Protein AF-A0A969RGG9-F1 (afdb_monomer_lite)

Radius of gyration: 20.78 Å; chains: 1; bounding box: 51×52×54 Å

Secondary structure (DSSP, 8-state):
---SSS---HHHHHHHHHHHHH-SSHHHHHHHHHHHTTT-GGGHHHHHHHHHH--STTTHHHHHHHHHHHTTT-GGGHHHHHHHHHHTTTSTT--SHHHHHGGG--HHHHHHHHHHHHT-SSHHHHHHHHHHHHTTS-GGG--HHHHHHHHHHHTTS-HHHHHHHHHHTHHHHHHHHHHHHHHHHHHHHHHHHHH--

Sequence (197 aa):
MSEIAPHLPIELLQQALVDARSTKDASNRASYLAGLAPHLPEILQEALETARSIKGFRDDYERATILAKLAPHLPEILEEALDAACSILNEPYSGSPLSELAPYLPPELLQQALDAARGIKDGSDRATCFSSLLLVLNLASIKSDFWREILRNLSHHERSALLEDIPKLSDAIIALGGTEALVATVRAIQEVCRQWP

Foldseek 3Di:
DDDDPPPPPVVVLVVLLVVLVVDPDLLSSLVSLLVSCVVPVVCLVVSLVSLVVDDDPVCLVSSLQSLLSSCVSPVVCLVVSLVSLLVCLAPPVNDDNLLSNLQVDDPVVLVVQLVSLVVHPQLQSSLRSLLSNLLNDPLLPDDPVVVVVNVSSVVSHDPVVSVVSLVSCCNNQCSVPRPVSNVVVVVVNVVVVVVPD

pLDDT: mean 83.0, std 10.91, range [38.28, 95.88]

Structure (mmCIF, N/CA/C/O backbone):
data_AF-A0A969RGG9-F1
#
_entry.id   AF-A0A969RGG9-F1
#
loop_
_atom_site.group_PDB
_atom_site.id
_atom_site.type_symbol
_atom_site.label_atom_id
_atom_site.label_alt_id
_atom_site.label_comp_id
_atom_site.label_asym_id
_atom_site.label_entity_id
_atom_site.label_seq_id
_atom_site.pdbx_PDB_ins_code
_atom_site.Cartn_x
_atom_site.Cartn_y
_atom_site.Cartn_z
_atom_site.occupancy
_atom_site.B_iso_or_equiv
_atom_site.auth_seq_id
_atom_site.auth_comp_id
_atom_site.auth_asym_id
_atom_site.auth_atom_id
_atom_site.pdbx_PDB_model_num
ATOM 1 N N . MET A 1 1 ? -14.943 -39.169 16.412 1.00 38.28 1 MET A N 1
ATOM 2 C CA . MET A 1 1 ? -14.217 -38.005 16.969 1.00 38.28 1 MET A CA 1
ATOM 3 C C . MET A 1 1 ? -14.176 -36.905 15.914 1.00 38.28 1 MET A C 1
ATOM 5 O O . MET A 1 1 ? -13.116 -36.472 15.493 1.00 38.28 1 MET A O 1
ATOM 9 N N . SER A 1 2 ? -15.369 -36.552 15.441 1.00 45.44 2 SER A N 1
ATOM 10 C CA . SER A 1 2 ? -15.666 -35.436 14.541 1.00 45.44 2 SER A CA 1
ATOM 11 C C . SER A 1 2 ? -16.174 -34.292 15.430 1.00 45.44 2 SER A C 1
ATOM 13 O O . SER A 1 2 ? -16.656 -34.606 16.514 1.00 45.44 2 SER A O 1
ATOM 15 N N . GLU A 1 3 ? -16.122 -33.039 14.967 1.00 47.47 3 GLU A N 1
ATOM 16 C CA . GLU A 1 3 ? -16.818 -31.851 15.534 1.00 47.47 3 GLU A CA 1
ATOM 17 C C . GLU A 1 3 ? -16.050 -30.863 16.442 1.00 47.47 3 GLU A C 1
ATOM 19 O O . GLU A 1 3 ? -16.593 -30.412 17.442 1.00 47.47 3 GLU A O 1
ATOM 24 N N . ILE A 1 4 ? -14.844 -30.400 16.080 1.00 50.62 4 ILE A N 1
ATOM 25 C CA . ILE A 1 4 ? -14.320 -29.123 16.645 1.00 50.62 4 ILE A CA 1
ATOM 26 C C . ILE A 1 4 ? -13.665 -28.233 15.564 1.00 50.62 4 ILE A C 1
ATOM 28 O O . ILE A 1 4 ? -12.667 -27.572 15.816 1.00 50.62 4 ILE A O 1
ATOM 32 N N . ALA A 1 5 ? -14.166 -28.240 14.322 1.00 44.84 5 ALA A N 1
ATOM 33 C CA . ALA A 1 5 ? -13.452 -27.617 13.193 1.00 44.84 5 ALA A CA 1
ATOM 34 C C . ALA A 1 5 ? -14.224 -26.659 12.247 1.00 44.84 5 ALA A C 1
ATOM 36 O O . ALA A 1 5 ? -13.683 -26.380 11.181 1.00 44.84 5 ALA A O 1
ATOM 37 N N . PRO A 1 6 ? -15.399 -26.079 12.586 1.00 46.22 6 PRO A N 1
ATOM 38 C CA . PRO A 1 6 ? -15.850 -24.882 11.856 1.00 46.22 6 PRO A CA 1
ATOM 39 C C . PRO A 1 6 ? -16.110 -23.638 12.722 1.00 46.22 6 PRO A C 1
ATOM 41 O O . PRO A 1 6 ? -16.401 -22.580 12.174 1.00 46.22 6 PRO A O 1
ATOM 44 N N . HIS A 1 7 ? -15.962 -23.715 14.046 1.00 49.22 7 HIS A N 1
ATOM 45 C CA . HIS A 1 7 ? -16.088 -22.562 14.942 1.00 49.22 7 HIS A CA 1
ATOM 46 C C . HIS A 1 7 ? -14.716 -22.171 15.477 1.00 49.22 7 HIS A C 1
ATOM 48 O O . HIS A 1 7 ? -14.437 -22.385 16.654 1.00 49.22 7 HIS A O 1
ATOM 54 N N . LEU A 1 8 ? -13.847 -21.593 14.640 1.00 56.53 8 LEU A N 1
ATOM 55 C CA . LEU A 1 8 ? -12.864 -20.685 15.227 1.00 56.53 8 LEU A CA 1
ATOM 56 C C . LEU A 1 8 ? -13.720 -19.597 15.910 1.00 56.53 8 LEU A C 1
ATOM 58 O O . LEU A 1 8 ? -14.442 -18.893 15.203 1.00 56.53 8 LEU A O 1
ATOM 62 N N . PRO A 1 9 ? -13.844 -19.616 17.246 1.00 72.00 9 PRO A N 1
ATOM 63 C CA . PRO A 1 9 ? -15.109 -19.323 17.904 1.00 72.00 9 PRO A CA 1
ATOM 64 C C . PRO A 1 9 ? -15.414 -17.839 17.763 1.00 72.00 9 PRO A C 1
ATOM 66 O O . PRO A 1 9 ? -14.527 -17.010 17.970 1.00 72.00 9 PRO A O 1
ATOM 69 N N . ILE A 1 10 ? -16.657 -17.488 17.440 1.00 76.62 10 ILE A N 1
ATOM 70 C CA . ILE A 1 10 ? -17.121 -16.094 17.480 1.00 76.62 10 ILE A CA 1
ATOM 71 C C . ILE A 1 10 ? -16.769 -15.457 18.836 1.00 76.62 10 ILE A C 1
ATOM 73 O O . ILE A 1 10 ? -16.435 -14.282 18.916 1.00 76.62 10 ILE A O 1
ATOM 77 N N . GLU A 1 11 ? -16.717 -16.271 19.887 1.00 81.94 11 GLU A N 1
ATOM 78 C CA . GLU A 1 11 ? -16.262 -15.932 21.226 1.00 81.94 11 GLU A CA 1
ATOM 79 C C . GLU A 1 11 ? -14.800 -15.451 21.265 1.00 81.94 11 GLU A C 1
ATOM 81 O O . GLU A 1 11 ? -14.506 -14.494 21.976 1.00 81.94 11 GLU A O 1
ATOM 86 N N . LEU A 1 12 ? -13.885 -16.046 20.486 1.00 86.81 12 LEU A N 1
ATOM 87 C CA . LEU A 1 12 ? -12.498 -15.568 20.385 1.00 86.81 12 LEU A CA 1
ATOM 88 C C . LEU A 1 12 ? -12.400 -14.252 19.608 1.00 86.81 12 LEU A C 1
ATOM 90 O O . LEU A 1 12 ? -11.597 -13.405 19.986 1.00 86.81 12 LEU A O 1
ATOM 94 N N . LEU A 1 13 ? -13.212 -14.049 18.564 1.00 87.06 13 LEU A N 1
ATOM 95 C CA . LEU A 1 13 ? -13.263 -12.768 17.844 1.00 87.06 13 LEU A CA 1
ATOM 96 C C . LEU A 1 13 ? -13.820 -11.650 18.732 1.00 87.06 13 LEU A C 1
ATOM 98 O O . LEU A 1 13 ? -13.270 -10.552 18.764 1.00 87.06 13 LEU A O 1
ATOM 102 N N . GLN A 1 14 ? -14.868 -11.944 19.503 1.00 88.25 14 GLN A N 1
ATOM 103 C CA . GLN A 1 14 ? -15.424 -11.012 20.483 1.00 88.25 14 GLN A CA 1
ATOM 104 C C . GLN A 1 14 ? -14.418 -10.710 21.601 1.00 88.25 14 GLN A C 1
ATOM 106 O O . GLN A 1 14 ? -14.266 -9.551 21.983 1.00 88.25 14 GLN A O 1
ATOM 111 N N . GLN A 1 15 ? -13.674 -11.711 22.085 1.00 90.56 15 GLN A N 1
ATOM 112 C CA . GLN A 1 15 ? -12.612 -11.485 23.066 1.00 90.56 15 GLN A CA 1
ATOM 113 C C . GLN A 1 15 ? -11.478 -10.629 22.486 1.00 90.56 15 GLN A C 1
ATOM 115 O O . GLN A 1 15 ? -11.072 -9.654 23.113 1.00 90.56 15 GLN A O 1
ATOM 120 N N . ALA A 1 16 ? -11.019 -10.929 21.268 1.00 92.31 16 ALA A N 1
ATOM 121 C CA . ALA A 1 16 ? -9.998 -10.138 20.588 1.00 92.31 16 ALA A CA 1
ATOM 122 C C . ALA A 1 16 ? -10.451 -8.685 20.372 1.00 92.31 16 ALA A C 1
ATOM 124 O O . ALA A 1 16 ? -9.652 -7.766 20.534 1.00 92.31 16 ALA A O 1
ATOM 125 N N . LEU A 1 17 ? -11.735 -8.457 20.075 1.00 93.75 17 LEU A N 1
ATOM 126 C CA . LEU A 1 17 ? -12.315 -7.117 19.985 1.00 93.75 17 LEU A CA 1
ATOM 127 C C . LEU A 1 17 ? -12.294 -6.387 21.337 1.00 93.75 17 LEU A C 1
ATOM 1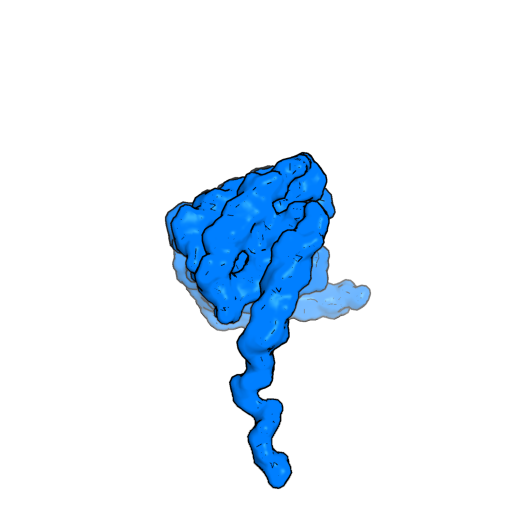29 O O . LEU A 1 17 ? -11.949 -5.206 21.396 1.00 93.75 17 LEU A O 1
ATOM 133 N N . VAL A 1 18 ? -12.642 -7.068 22.432 1.00 95.06 18 VAL A N 1
ATOM 134 C CA . VAL A 1 18 ? -12.563 -6.496 23.788 1.00 95.06 18 VAL A CA 1
ATOM 135 C C . VAL A 1 18 ? -11.121 -6.124 24.144 1.00 95.06 18 VAL A C 1
ATOM 137 O O . VAL A 1 18 ? -10.878 -5.029 24.663 1.00 95.06 18 VAL A O 1
ATOM 140 N N . ASP A 1 19 ? -10.163 -6.991 23.826 1.00 94.19 19 ASP A N 1
ATOM 141 C CA . ASP A 1 19 ? -8.739 -6.765 24.088 1.00 94.19 19 ASP A CA 1
ATOM 142 C C . ASP A 1 19 ? -8.192 -5.610 23.232 1.00 94.19 19 ASP A C 1
ATOM 144 O O . ASP A 1 19 ? -7.502 -4.718 23.741 1.00 94.19 19 ASP A O 1
ATOM 148 N N . ALA A 1 20 ? -8.578 -5.555 21.952 1.00 94.44 20 ALA A N 1
ATOM 149 C CA . ALA A 1 20 ? -8.260 -4.451 21.052 1.00 94.44 20 ALA A CA 1
ATOM 150 C C . ALA A 1 20 ? -8.775 -3.123 21.625 1.00 94.44 20 ALA A C 1
ATOM 152 O O . ALA A 1 20 ? -7.990 -2.199 21.832 1.00 94.44 20 ALA A O 1
ATOM 153 N N . ARG A 1 21 ? -10.061 -3.043 21.996 1.00 94.50 21 ARG A N 1
ATOM 154 C CA . ARG A 1 21 ? -10.672 -1.845 22.607 1.00 94.50 21 ARG A CA 1
ATOM 155 C C . ARG A 1 21 ? -10.004 -1.426 23.917 1.00 94.50 21 ARG A C 1
ATOM 157 O O . ARG A 1 21 ? -9.899 -0.233 24.198 1.00 94.50 21 ARG A O 1
ATOM 164 N N . SER A 1 22 ? -9.519 -2.391 24.695 1.00 95.19 22 SER A N 1
ATOM 165 C CA . SER A 1 22 ? -8.827 -2.154 25.970 1.00 95.19 22 SER A CA 1
ATOM 166 C C . SER A 1 22 ? -7.370 -1.702 25.800 1.00 95.19 22 SER A C 1
ATOM 168 O O . SER A 1 22 ? -6.722 -1.310 26.777 1.00 95.19 22 SER A O 1
ATOM 170 N N . THR A 1 23 ? -6.838 -1.727 24.575 1.00 94.94 23 THR A N 1
ATOM 171 C CA . THR A 1 23 ? -5.479 -1.272 24.278 1.00 94.94 23 THR A CA 1
ATOM 172 C C . THR A 1 23 ? -5.366 0.239 24.495 1.00 94.94 23 THR A C 1
ATOM 174 O O . THR A 1 23 ? -6.113 1.038 23.923 1.00 94.94 23 THR A O 1
ATOM 177 N N . LYS A 1 24 ? -4.424 0.641 25.361 1.00 91.31 24 LYS A N 1
ATOM 178 C CA . LYS A 1 24 ? -4.223 2.049 25.752 1.00 91.31 24 LYS A CA 1
ATOM 179 C C . LYS A 1 24 ? -3.623 2.887 24.632 1.00 91.31 24 LYS A C 1
ATOM 181 O O . LYS A 1 24 ? -4.018 4.035 24.453 1.00 91.31 24 LYS A O 1
ATOM 186 N N . ASP A 1 25 ? -2.662 2.310 23.925 1.00 90.50 25 ASP A N 1
ATOM 187 C CA . ASP A 1 25 ? -1.983 2.961 22.818 1.00 90.50 25 ASP A CA 1
ATOM 188 C C . ASP A 1 25 ? -2.904 3.026 21.592 1.00 90.50 25 ASP A C 1
ATOM 190 O O . ASP A 1 25 ? -3.463 2.011 21.172 1.00 90.50 25 ASP A O 1
ATOM 194 N N . ALA A 1 26 ? -3.102 4.229 21.051 1.00 87.75 26 ALA A N 1
ATOM 195 C CA . ALA A 1 26 ? -4.075 4.460 19.986 1.00 87.75 26 ALA A CA 1
ATOM 196 C C . ALA A 1 26 ? -3.666 3.778 18.673 1.00 87.75 26 ALA A C 1
ATOM 198 O O . ALA A 1 26 ? -4.526 3.207 18.003 1.00 87.75 26 ALA A O 1
ATOM 199 N N . SER A 1 27 ? -2.369 3.780 18.350 1.00 89.44 27 SER A N 1
ATOM 200 C CA . SER A 1 27 ? -1.824 3.151 17.145 1.00 89.44 27 SER A CA 1
ATOM 201 C C . SER A 1 27 ? -1.996 1.633 17.188 1.00 89.44 27 SER A C 1
ATOM 203 O O . SER A 1 27 ? -2.539 1.040 16.256 1.00 89.44 27 SER A O 1
ATOM 205 N N . ASN A 1 28 ? -1.645 1.000 18.310 1.00 91.69 28 ASN A N 1
ATOM 206 C CA . ASN A 1 28 ? -1.862 -0.433 18.510 1.00 91.69 28 ASN A CA 1
ATOM 207 C C . ASN A 1 28 ? -3.351 -0.795 18.511 1.00 91.69 28 ASN A C 1
ATOM 209 O O . ASN A 1 28 ? -3.740 -1.768 17.868 1.00 91.69 28 ASN A O 1
ATOM 213 N N . ARG A 1 29 ? -4.200 -0.003 19.181 1.00 93.88 29 ARG A N 1
ATOM 214 C CA . ARG A 1 29 ? -5.654 -0.224 19.178 1.00 93.88 29 ARG A CA 1
ATOM 215 C C . ARG A 1 29 ? -6.217 -0.190 17.759 1.00 93.88 29 ARG A C 1
ATOM 217 O O . ARG A 1 29 ? -6.918 -1.116 17.367 1.00 93.88 29 ARG A O 1
ATOM 224 N N . ALA A 1 30 ? -5.893 0.846 16.989 1.00 92.69 30 ALA A N 1
ATOM 225 C CA . ALA A 1 30 ? -6.344 0.985 15.609 1.00 92.69 30 ALA A CA 1
ATOM 226 C C . ALA A 1 30 ? -5.819 -0.149 14.713 1.00 92.69 30 ALA A C 1
ATOM 228 O O . ALA A 1 30 ? -6.576 -0.683 13.908 1.00 92.69 30 ALA A O 1
ATOM 229 N N . SER A 1 31 ? -4.564 -0.571 14.898 1.00 91.62 31 SER A N 1
ATOM 230 C CA . SER A 1 31 ? -3.974 -1.704 14.176 1.00 91.62 31 SER A CA 1
ATOM 231 C C . SER A 1 31 ? -4.714 -3.019 14.450 1.00 91.62 31 SER A C 1
ATOM 233 O O . SER A 1 31 ? -5.075 -3.731 13.512 1.00 91.62 31 SER A O 1
ATOM 235 N N . TYR A 1 32 ? -5.024 -3.322 15.717 1.00 93.81 32 TYR A N 1
ATOM 236 C CA . TYR A 1 32 ? -5.803 -4.513 16.066 1.00 93.81 32 TYR A CA 1
ATOM 237 C C . TYR A 1 32 ? -7.228 -4.460 15.512 1.00 93.81 32 TYR A C 1
ATOM 239 O O . TYR A 1 32 ? -7.696 -5.449 14.951 1.00 93.81 32 TYR A O 1
ATOM 247 N N . LEU A 1 33 ? -7.904 -3.311 15.616 1.00 94.88 33 LEU A N 1
ATOM 248 C CA . LEU A 1 33 ? -9.245 -3.135 15.054 1.00 94.88 33 LEU A CA 1
ATOM 249 C C . LEU A 1 33 ? -9.244 -3.313 13.528 1.00 94.88 33 LEU A C 1
ATOM 251 O O . LEU A 1 33 ? -10.092 -4.025 12.999 1.00 94.88 33 LEU A O 1
ATOM 255 N N . ALA A 1 34 ? -8.260 -2.747 12.825 1.00 92.50 34 ALA A N 1
ATOM 256 C CA . ALA A 1 34 ? -8.121 -2.922 11.381 1.00 92.50 34 ALA A CA 1
ATOM 257 C C . ALA A 1 34 ? -7.842 -4.381 10.988 1.00 92.50 34 ALA A C 1
ATOM 259 O O . ALA A 1 34 ? -8.390 -4.859 10.000 1.00 92.50 34 ALA A O 1
ATOM 260 N N . GLY A 1 35 ? -7.051 -5.115 11.778 1.00 91.25 35 GLY A N 1
ATOM 261 C CA . GLY A 1 35 ? -6.809 -6.545 11.557 1.00 91.25 35 GLY A CA 1
ATOM 262 C C . GLY A 1 35 ? -8.036 -7.433 11.799 1.00 91.25 35 GLY A C 1
ATOM 263 O O . GLY A 1 35 ? -8.161 -8.486 11.178 1.00 91.25 35 GLY A O 1
ATOM 264 N N . LEU A 1 36 ? -8.954 -7.015 12.675 1.00 92.81 36 LEU A N 1
ATOM 265 C CA . LEU A 1 36 ? -10.207 -7.727 12.950 1.00 92.81 36 LEU A CA 1
ATOM 266 C C . LEU A 1 36 ? -11.321 -7.395 11.946 1.00 92.81 36 LEU A C 1
ATOM 268 O O . LEU A 1 36 ? -12.227 -8.205 11.753 1.00 92.81 36 LEU A O 1
ATOM 272 N N . ALA A 1 37 ? -11.252 -6.237 11.290 1.00 90.38 37 ALA A N 1
ATOM 273 C CA . ALA A 1 37 ? -12.300 -5.735 10.408 1.00 90.38 37 ALA A CA 1
ATOM 274 C C . ALA A 1 37 ? -12.715 -6.681 9.256 1.00 90.38 37 ALA A C 1
ATOM 276 O O . ALA A 1 37 ? -13.916 -6.772 8.993 1.00 90.38 37 ALA A O 1
ATOM 277 N N . PRO A 1 38 ? -11.814 -7.460 8.614 1.00 88.62 38 PRO A N 1
ATOM 278 C CA . PRO A 1 38 ? -12.214 -8.448 7.605 1.00 88.62 38 PRO A CA 1
ATOM 279 C C . PRO A 1 38 ? -13.134 -9.557 8.141 1.00 88.62 38 PRO A C 1
ATOM 281 O O . PRO A 1 38 ? -13.844 -10.200 7.370 1.00 88.62 38 PRO A O 1
ATOM 284 N N . HIS A 1 39 ? -13.116 -9.798 9.455 1.00 89.69 39 HIS A N 1
ATOM 285 C CA . HIS A 1 39 ? -13.934 -10.807 10.133 1.00 89.69 39 HIS A CA 1
ATOM 286 C C . HIS A 1 39 ? -15.127 -10.207 10.888 1.00 89.69 39 HIS A C 1
ATOM 288 O O . HIS A 1 39 ? -16.061 -10.938 11.209 1.00 89.69 39 HIS A O 1
ATOM 294 N N . LEU A 1 40 ? -15.093 -8.899 11.157 1.00 90.12 40 LEU A N 1
ATOM 295 C CA . LEU A 1 40 ? -16.117 -8.138 11.873 1.00 90.12 40 LEU A CA 1
ATOM 296 C C . LEU A 1 40 ? -16.376 -6.807 11.135 1.00 90.12 40 LEU A C 1
ATOM 298 O O . LEU A 1 40 ? -15.913 -5.752 11.571 1.00 90.12 40 LEU A O 1
ATOM 302 N N . PRO A 1 41 ? -17.080 -6.808 9.990 1.00 90.06 41 PRO A N 1
ATOM 303 C CA . PRO A 1 41 ? -17.290 -5.593 9.198 1.00 90.06 41 PRO A CA 1
ATOM 304 C C . PRO A 1 41 ? -17.967 -4.453 9.977 1.00 90.06 41 PRO A C 1
ATOM 306 O O . PRO A 1 41 ? -17.779 -3.280 9.662 1.00 90.06 41 PRO A O 1
ATOM 309 N N . GLU A 1 42 ? -18.725 -4.773 11.026 1.00 92.75 42 GLU A N 1
ATOM 310 C CA . GLU A 1 42 ? -19.389 -3.808 11.901 1.00 92.75 42 GLU A CA 1
ATOM 311 C C . GLU A 1 42 ? -18.426 -2.879 12.662 1.00 92.75 42 GLU A C 1
ATOM 313 O O . GLU A 1 42 ? -18.854 -1.811 13.101 1.00 92.75 42 GLU A O 1
ATOM 318 N N . ILE A 1 43 ? -17.140 -3.237 12.798 1.00 94.81 43 ILE A N 1
ATOM 319 C CA . ILE A 1 43 ? -16.132 -2.406 13.482 1.00 94.81 43 ILE A CA 1
ATOM 320 C C . ILE A 1 43 ? -15.302 -1.535 12.526 1.00 94.81 43 ILE A C 1
ATOM 322 O O . ILE A 1 43 ? -14.423 -0.810 12.986 1.00 94.81 43 ILE A O 1
ATOM 326 N N . LEU A 1 44 ? -15.559 -1.568 11.211 1.00 94.12 44 LEU A N 1
ATOM 327 C CA . LEU A 1 44 ? -14.791 -0.797 10.218 1.00 94.12 44 LEU A CA 1
ATOM 328 C C . LEU A 1 44 ? -14.774 0.708 10.521 1.00 94.12 44 LEU A C 1
ATOM 330 O O . LEU A 1 44 ? -13.719 1.338 10.474 1.00 94.12 44 LEU A O 1
ATOM 334 N N . GLN A 1 45 ? -15.929 1.275 10.881 1.00 94.75 45 GLN A N 1
ATOM 335 C CA . GLN A 1 45 ? -16.026 2.696 11.226 1.00 94.75 45 GLN A CA 1
ATOM 336 C C . GLN A 1 45 ? -15.300 3.019 12.539 1.00 94.75 45 GLN A C 1
ATOM 338 O O . GLN A 1 45 ? -14.618 4.033 12.628 1.00 94.75 45 GLN A O 1
ATOM 343 N N . GLU A 1 46 ? -15.355 2.126 13.532 1.00 95.06 46 GLU A N 1
ATOM 344 C CA . GLU A 1 46 ? -14.604 2.282 14.785 1.00 95.06 46 GLU A CA 1
ATOM 345 C C . GLU A 1 46 ? -13.086 2.235 14.541 1.00 95.06 46 GLU A C 1
ATOM 347 O O . GLU A 1 46 ? -12.331 3.045 15.089 1.00 95.06 46 GLU A O 1
ATOM 352 N N . ALA A 1 47 ? -12.627 1.312 13.689 1.00 94.94 47 ALA A N 1
ATOM 353 C CA . ALA A 1 47 ? -11.230 1.212 13.282 1.00 94.94 47 ALA A CA 1
ATOM 354 C C . ALA A 1 47 ? -10.772 2.494 12.568 1.00 94.94 47 ALA A C 1
ATOM 356 O O . ALA A 1 47 ? -9.713 3.032 12.899 1.00 94.94 47 ALA A O 1
ATOM 357 N N . LEU A 1 48 ? -11.594 3.019 11.654 1.00 95.88 48 LEU A N 1
ATOM 358 C CA . LEU A 1 48 ? -11.334 4.264 10.931 1.00 95.88 48 LEU A CA 1
ATOM 359 C C . LEU A 1 48 ? -11.265 5.475 11.867 1.00 95.88 48 LEU A C 1
ATOM 361 O O . LEU A 1 48 ? -10.316 6.255 11.799 1.00 95.88 48 LEU A O 1
ATOM 365 N N . GLU A 1 49 ? -12.240 5.644 12.758 1.00 95.56 49 GLU A N 1
ATOM 366 C CA . GLU A 1 49 ? -12.244 6.737 13.734 1.00 95.56 49 GLU A CA 1
ATOM 367 C C . GLU A 1 49 ? -11.027 6.663 14.660 1.00 95.56 49 GLU A C 1
ATOM 369 O O . GLU A 1 49 ? -10.384 7.682 14.934 1.00 95.56 49 GLU A O 1
ATOM 374 N N . THR A 1 50 ? -10.652 5.453 15.088 1.00 93.94 50 THR A N 1
ATOM 375 C CA . THR A 1 50 ? -9.452 5.250 15.903 1.00 93.94 50 THR A CA 1
ATOM 376 C C . THR A 1 50 ? -8.196 5.610 15.112 1.00 93.94 50 THR A C 1
ATOM 378 O O . THR A 1 50 ? -7.357 6.339 15.639 1.00 93.94 50 THR A O 1
ATOM 381 N N . ALA A 1 51 ? -8.086 5.195 13.847 1.00 94.50 51 ALA A N 1
ATOM 382 C CA . ALA A 1 51 ? -6.972 5.559 12.973 1.00 94.50 51 ALA A CA 1
ATOM 383 C C . ALA A 1 51 ? -6.870 7.082 12.782 1.00 94.50 51 ALA A C 1
ATOM 385 O O . ALA A 1 51 ? -5.806 7.661 12.977 1.00 94.50 51 ALA A O 1
ATOM 386 N N . ARG A 1 52 ? -7.987 7.767 12.507 1.00 94.00 52 ARG A N 1
ATOM 387 C CA . ARG A 1 52 ? -8.047 9.237 12.386 1.00 94.00 52 ARG A CA 1
ATOM 388 C C . ARG A 1 52 ? -7.712 9.970 13.687 1.00 94.00 52 ARG A C 1
ATOM 390 O O . ARG A 1 52 ? -7.298 11.129 13.658 1.00 94.00 52 ARG A O 1
ATOM 397 N N . SER A 1 53 ? -7.899 9.319 14.835 1.00 91.75 53 SER A N 1
ATOM 398 C CA . SER A 1 53 ? -7.534 9.875 16.140 1.00 91.75 53 SER A CA 1
ATOM 399 C C . SER A 1 53 ? -6.031 9.816 16.433 1.00 91.75 53 SER A C 1
ATOM 401 O O . SER A 1 53 ? -5.577 10.535 17.327 1.00 91.75 53 SER A O 1
ATOM 403 N N . ILE A 1 54 ? -5.267 9.005 15.686 1.00 90.06 54 ILE A N 1
ATOM 404 C CA . ILE A 1 54 ? -3.806 8.939 15.785 1.00 90.06 54 ILE A CA 1
ATOM 405 C C . ILE A 1 54 ? -3.239 10.296 15.370 1.00 90.06 54 ILE A C 1
ATOM 407 O O . ILE A 1 54 ? -3.471 10.782 14.261 1.00 90.06 54 ILE A O 1
ATOM 411 N N . LYS A 1 55 ? -2.517 10.928 16.294 1.00 80.19 55 LYS A N 1
ATOM 412 C CA . LYS A 1 55 ? -1.937 12.257 16.117 1.00 80.19 55 LYS A CA 1
ATOM 413 C C . LYS A 1 55 ? -0.528 12.269 16.670 1.00 80.19 55 LYS A C 1
ATOM 415 O O . LYS A 1 55 ? -0.328 11.983 17.844 1.00 80.19 55 LYS A O 1
ATOM 420 N N . GLY A 1 56 ? 0.403 12.732 15.853 1.00 76.12 56 GLY A N 1
ATOM 421 C CA . GLY A 1 56 ? 1.798 12.884 16.226 1.00 76.12 56 GLY A CA 1
ATOM 422 C C . GLY A 1 56 ? 2.665 12.659 15.003 1.00 76.12 56 GLY A C 1
ATOM 423 O O . GLY A 1 56 ? 2.430 11.724 14.253 1.00 76.12 56 GLY A O 1
ATOM 424 N N . PHE A 1 57 ? 3.692 13.490 14.824 1.00 64.69 57 PHE A N 1
ATOM 425 C CA . PHE A 1 57 ? 4.614 13.372 13.687 1.00 64.69 57 PHE A CA 1
ATOM 426 C C . PHE A 1 57 ? 5.271 11.982 13.597 1.00 64.69 57 PHE A C 1
ATOM 428 O O . PHE A 1 57 ? 5.594 11.508 12.517 1.00 64.69 57 PHE A O 1
ATOM 435 N N . ARG A 1 58 ? 5.463 11.312 14.742 1.00 69.25 58 ARG A N 1
ATOM 436 C CA . ARG A 1 58 ? 6.022 9.954 14.792 1.00 69.25 58 ARG A CA 1
ATOM 437 C C . ARG A 1 58 ? 5.017 8.859 14.434 1.00 69.25 58 ARG A C 1
ATOM 439 O O . ARG A 1 58 ? 5.470 7.793 14.056 1.00 69.25 58 ARG A O 1
ATOM 446 N N . ASP A 1 59 ? 3.718 9.137 14.527 1.00 79.81 59 ASP A N 1
ATOM 447 C CA . ASP A 1 59 ? 2.643 8.148 14.367 1.00 79.81 59 ASP A CA 1
ATOM 448 C C . ASP A 1 59 ? 1.916 8.283 13.012 1.00 79.81 59 ASP A C 1
ATOM 450 O O . ASP A 1 59 ? 0.936 7.588 12.730 1.00 79.81 59 ASP A O 1
ATOM 454 N N . ASP A 1 60 ? 2.373 9.207 12.156 1.00 84.88 60 ASP A N 1
ATOM 455 C CA . ASP A 1 60 ? 1.828 9.419 10.811 1.00 84.88 60 ASP A CA 1
ATOM 456 C C . ASP A 1 60 ? 2.043 8.186 9.914 1.00 84.88 60 ASP A C 1
ATOM 458 O O . ASP A 1 60 ? 1.207 7.897 9.053 1.00 84.88 60 ASP A O 1
ATOM 462 N N . TYR A 1 61 ? 3.113 7.420 10.156 1.00 86.38 61 TYR A N 1
ATOM 463 C CA . TYR A 1 61 ? 3.387 6.160 9.464 1.00 86.38 61 TYR A CA 1
ATOM 464 C C . TYR A 1 61 ? 2.346 5.085 9.806 1.00 86.38 61 TYR A C 1
ATOM 466 O O . TYR A 1 61 ? 1.757 4.464 8.914 1.00 86.38 61 TYR A O 1
ATOM 474 N N . GLU A 1 62 ? 2.072 4.883 11.094 1.00 87.62 62 GLU A N 1
ATOM 475 C CA . GLU A 1 62 ? 1.063 3.948 11.585 1.00 87.62 62 GLU A CA 1
ATOM 476 C C . GLU A 1 62 ? -0.315 4.345 11.070 1.00 87.62 62 GLU A C 1
ATOM 478 O O . GLU A 1 62 ? -1.044 3.493 10.559 1.00 87.62 62 GLU A O 1
ATOM 483 N N . ARG A 1 63 ? -0.650 5.642 11.121 1.00 91.50 63 ARG A N 1
ATOM 484 C CA . ARG A 1 63 ? -1.913 6.144 10.574 1.00 91.50 63 ARG A CA 1
ATOM 485 C C . ARG A 1 63 ? -2.053 5.800 9.093 1.00 91.50 63 ARG A C 1
ATOM 487 O O . ARG A 1 63 ? -3.070 5.227 8.709 1.00 91.50 63 ARG A O 1
ATOM 494 N N . ALA A 1 64 ? -1.049 6.110 8.272 1.00 91.19 64 ALA A N 1
ATOM 495 C CA . ALA A 1 64 ? -1.077 5.817 6.840 1.00 91.19 64 ALA A CA 1
ATOM 496 C C . ALA A 1 64 ? -1.210 4.312 6.561 1.00 91.19 64 ALA A C 1
ATOM 498 O O . ALA A 1 64 ? -2.007 3.913 5.716 1.00 91.19 64 ALA A O 1
ATOM 499 N N . THR A 1 65 ? -0.488 3.473 7.309 1.00 90.00 65 THR A N 1
ATOM 500 C CA . THR A 1 65 ? -0.556 2.007 7.186 1.00 90.00 65 THR A CA 1
ATOM 501 C C . THR A 1 65 ? -1.947 1.473 7.526 1.00 90.00 65 THR A C 1
ATOM 503 O O . THR A 1 65 ? -2.481 0.602 6.846 1.00 90.00 65 THR A O 1
ATOM 506 N N . ILE A 1 66 ? -2.565 1.987 8.588 1.00 92.75 66 ILE A N 1
ATOM 507 C CA . ILE A 1 66 ? -3.889 1.530 9.018 1.00 92.75 66 ILE A CA 1
ATOM 508 C C . ILE A 1 66 ? -4.963 1.989 8.027 1.00 92.75 66 ILE A C 1
ATOM 510 O O . ILE A 1 66 ? -5.831 1.199 7.664 1.00 92.75 66 ILE A O 1
ATOM 514 N N . LEU A 1 67 ? -4.883 3.228 7.533 1.00 94.81 67 LEU A N 1
ATOM 515 C CA . LEU A 1 67 ? -5.782 3.715 6.483 1.00 94.81 67 LEU A CA 1
ATOM 516 C C . LEU A 1 67 ? -5.633 2.894 5.193 1.00 94.81 67 LEU A C 1
ATOM 518 O O . LEU A 1 67 ? -6.642 2.522 4.598 1.00 94.81 67 LEU A O 1
ATOM 522 N N . ALA A 1 68 ? -4.401 2.534 4.814 1.00 91.88 68 ALA A N 1
ATOM 523 C CA . ALA A 1 68 ? -4.124 1.652 3.681 1.00 91.88 68 ALA A CA 1
ATOM 524 C C . ALA A 1 68 ? -4.805 0.281 3.815 1.00 91.88 68 ALA A C 1
ATOM 526 O O . ALA A 1 68 ? -5.427 -0.191 2.868 1.00 91.88 68 ALA A O 1
ATOM 527 N N . LYS A 1 69 ? -4.760 -0.319 5.011 1.00 91.88 69 LYS A N 1
ATOM 528 C CA . LYS A 1 69 ? -5.425 -1.596 5.329 1.00 91.88 69 LYS A CA 1
ATOM 529 C C . LYS A 1 69 ? -6.943 -1.533 5.299 1.00 91.88 69 LYS A C 1
ATOM 531 O O . LYS A 1 69 ? -7.594 -2.521 4.974 1.00 91.88 69 LYS A O 1
ATOM 536 N N . LEU A 1 70 ? -7.511 -0.397 5.691 1.00 93.88 70 LEU A N 1
ATOM 537 C CA . LEU A 1 70 ? -8.958 -0.211 5.760 1.00 93.88 70 LEU A CA 1
ATOM 538 C C . LEU A 1 70 ? -9.569 0.128 4.395 1.00 93.88 70 LEU A C 1
ATOM 540 O O . LEU A 1 70 ? -10.715 -0.236 4.141 1.00 93.88 70 LEU A O 1
ATOM 544 N N . ALA A 1 71 ? -8.816 0.777 3.505 1.00 93.31 71 ALA A N 1
ATOM 545 C CA . ALA A 1 71 ? -9.313 1.262 2.219 1.00 93.31 71 ALA A CA 1
ATOM 546 C C . ALA A 1 71 ? -9.966 0.194 1.307 1.00 93.31 71 ALA A C 1
ATOM 548 O O . ALA A 1 71 ? -10.997 0.500 0.708 1.00 93.31 71 ALA A O 1
ATOM 549 N N . PRO A 1 72 ? -9.488 -1.067 1.233 1.00 90.44 72 PRO A N 1
ATOM 550 C CA . PRO A 1 72 ? -10.162 -2.126 0.470 1.00 90.44 72 PRO A CA 1
ATOM 551 C C . PRO A 1 72 ? -11.581 -2.438 0.962 1.00 90.44 72 PRO A C 1
ATOM 553 O O . PRO A 1 72 ? -12.400 -2.966 0.211 1.00 90.44 72 PRO A O 1
ATOM 556 N N . HIS A 1 73 ? -11.868 -2.131 2.229 1.00 92.00 73 HIS A N 1
ATOM 557 C CA . HIS A 1 73 ? -13.159 -2.355 2.876 1.00 92.00 73 HIS A CA 1
ATOM 558 C C . HIS A 1 73 ? -13.995 -1.073 3.005 1.00 92.00 73 HIS A C 1
ATOM 560 O O . HIS A 1 73 ? -15.187 -1.157 3.298 1.00 92.00 73 HIS A O 1
ATOM 566 N N . LEU A 1 74 ? -13.380 0.089 2.773 1.00 92.56 74 LEU A N 1
ATOM 567 C CA . LEU A 1 74 ? -13.981 1.421 2.830 1.00 92.56 74 LEU A CA 1
ATOM 568 C C . LEU A 1 74 ? -13.498 2.245 1.622 1.00 92.56 74 LEU A C 1
ATOM 570 O O . LEU A 1 74 ? -12.634 3.111 1.766 1.00 92.56 74 LEU A O 1
ATOM 574 N N . PRO A 1 75 ? -13.999 1.984 0.403 1.00 89.62 75 PRO A N 1
ATOM 575 C CA . PRO A 1 75 ? -13.523 2.670 -0.798 1.00 89.62 75 PRO A CA 1
ATOM 576 C C . PRO A 1 75 ? -13.610 4.203 -0.714 1.00 89.62 75 PRO A C 1
ATOM 578 O O . PRO A 1 75 ? -12.836 4.905 -1.359 1.00 89.62 75 PRO A O 1
ATOM 581 N N . GLU A 1 76 ? -14.514 4.737 0.109 1.00 93.06 76 GLU A N 1
ATOM 582 C CA . GLU A 1 76 ? -14.672 6.168 0.357 1.00 93.06 76 GLU A CA 1
ATOM 583 C C . GLU A 1 76 ? -13.462 6.838 1.033 1.00 93.06 76 GLU A C 1
ATOM 585 O O . GLU A 1 76 ? -13.367 8.063 0.994 1.00 93.06 76 GLU A O 1
ATOM 590 N N . ILE A 1 77 ? -12.540 6.073 1.637 1.00 94.69 77 ILE A N 1
ATOM 591 C CA . ILE A 1 77 ? -11.320 6.615 2.263 1.00 94.69 77 ILE A CA 1
ATOM 592 C C . ILE A 1 77 ? -10.071 6.482 1.385 1.00 94.69 77 ILE A C 1
ATOM 594 O O . ILE A 1 77 ? -8.985 6.822 1.847 1.00 94.69 77 ILE A O 1
ATOM 598 N N . LEU A 1 78 ? -10.180 5.986 0.145 1.00 92.12 78 LEU A N 1
ATOM 599 C CA . LEU A 1 78 ? -9.015 5.753 -0.724 1.00 92.12 78 LEU A CA 1
ATOM 600 C C . LEU A 1 78 ? -8.173 7.017 -0.941 1.00 92.12 78 LEU A C 1
ATOM 602 O O . LEU A 1 78 ? -6.949 6.944 -0.876 1.00 92.12 78 LEU A O 1
ATOM 606 N N . GLU A 1 79 ? -8.813 8.170 -1.148 1.00 90.75 79 GLU A N 1
ATOM 607 C CA . GLU A 1 79 ? -8.119 9.460 -1.279 1.00 90.75 79 GLU A CA 1
ATOM 608 C C . GLU A 1 79 ? -7.392 9.847 0.014 1.00 90.75 79 GLU A C 1
ATOM 610 O O . GLU A 1 79 ? -6.217 10.195 -0.017 1.00 90.75 79 GLU A O 1
ATOM 615 N N . GLU A 1 80 ? -8.048 9.708 1.169 1.00 93.50 80 GLU A N 1
ATOM 616 C CA . GLU A 1 80 ? -7.443 10.007 2.474 1.00 93.50 80 GLU A CA 1
ATOM 617 C C . GLU A 1 80 ? -6.253 9.086 2.774 1.00 93.50 80 GLU A C 1
ATOM 619 O O . GLU A 1 80 ? -5.213 9.534 3.262 1.00 93.50 80 GLU A O 1
ATOM 624 N N . ALA A 1 81 ? -6.397 7.794 2.479 1.00 93.12 81 ALA A N 1
ATOM 625 C CA . ALA A 1 81 ? -5.345 6.808 2.659 1.00 93.12 81 ALA A CA 1
ATOM 626 C C . ALA A 1 81 ? -4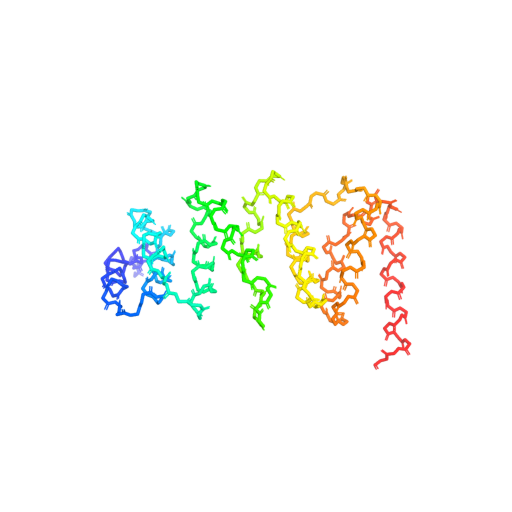.160 7.097 1.728 1.00 93.12 81 ALA A C 1
ATOM 628 O O . ALA A 1 81 ? -3.009 7.029 2.166 1.00 93.12 81 ALA A O 1
ATOM 629 N N . LEU A 1 82 ? -4.432 7.478 0.475 1.00 90.50 82 LEU A N 1
ATOM 630 C CA . LEU A 1 82 ? -3.412 7.896 -0.479 1.00 90.50 82 LEU A CA 1
ATOM 631 C C . LEU A 1 82 ? -2.693 9.163 -0.010 1.00 90.50 82 LEU A C 1
ATOM 633 O O . LEU A 1 82 ? -1.467 9.185 -0.015 1.00 90.50 82 LEU A O 1
ATOM 637 N N . ASP A 1 83 ? -3.412 10.189 0.439 1.00 89.19 83 ASP A N 1
ATOM 638 C CA . ASP A 1 83 ? -2.819 11.435 0.934 1.00 89.19 83 ASP A CA 1
ATOM 639 C C . ASP A 1 83 ? -1.943 11.196 2.170 1.00 89.19 83 ASP A C 1
ATOM 641 O O . ASP A 1 83 ? -0.832 11.732 2.274 1.00 89.19 83 ASP A O 1
ATOM 645 N N . ALA A 1 84 ? -2.403 10.348 3.096 1.00 89.81 84 ALA A N 1
ATOM 646 C CA . ALA A 1 84 ? -1.629 9.946 4.264 1.00 89.81 84 ALA A CA 1
ATOM 647 C C . ALA A 1 84 ? -0.358 9.186 3.857 1.00 89.81 84 ALA A C 1
ATOM 649 O O . ALA A 1 84 ? 0.728 9.521 4.331 1.00 89.81 84 ALA A O 1
ATOM 650 N N . ALA A 1 85 ? -0.474 8.219 2.941 1.00 88.62 85 ALA A N 1
ATOM 651 C CA . ALA A 1 85 ? 0.663 7.476 2.408 1.00 88.62 85 ALA A CA 1
ATOM 652 C C . ALA A 1 85 ? 1.650 8.388 1.663 1.00 88.62 85 ALA A C 1
ATOM 654 O O . ALA A 1 85 ? 2.856 8.236 1.830 1.00 88.62 85 ALA A O 1
ATOM 655 N N . CYS A 1 86 ? 1.160 9.365 0.895 1.00 82.75 86 CYS A N 1
ATOM 656 C CA . CYS A 1 86 ? 1.982 10.329 0.163 1.00 82.75 86 CYS A CA 1
ATOM 657 C C . CYS A 1 86 ? 2.751 11.278 1.094 1.00 82.75 86 CYS A C 1
ATOM 659 O O . CYS A 1 86 ? 3.896 11.636 0.816 1.00 82.75 86 CYS A O 1
ATOM 661 N N . SER A 1 87 ? 2.141 11.673 2.213 1.00 82.94 87 SER A N 1
ATOM 662 C CA . SER A 1 87 ? 2.715 12.642 3.155 1.00 82.94 87 SER A CA 1
ATOM 663 C C . SER A 1 87 ? 3.966 12.126 3.878 1.00 82.94 87 SER A C 1
ATOM 665 O O . SER A 1 87 ? 4.794 12.926 4.306 1.00 82.94 87 SER A O 1
ATOM 667 N N . ILE A 1 88 ? 4.130 10.804 3.978 1.00 81.00 88 ILE A N 1
ATOM 668 C CA . ILE A 1 88 ? 5.246 10.146 4.681 1.00 81.00 88 ILE A CA 1
ATOM 669 C C . ILE A 1 88 ? 6.359 9.654 3.742 1.00 81.00 88 ILE A C 1
ATOM 671 O O . ILE A 1 88 ? 7.334 9.061 4.197 1.00 81.00 88 ILE A O 1
ATOM 675 N N . LEU A 1 89 ? 6.250 9.893 2.429 1.00 73.00 89 LEU A N 1
ATOM 676 C CA . LEU A 1 89 ? 7.165 9.322 1.430 1.00 73.00 89 LEU A CA 1
ATOM 677 C C . LEU A 1 89 ? 8.616 9.843 1.492 1.00 73.00 89 LEU A C 1
ATOM 679 O O . LEU A 1 89 ? 9.474 9.340 0.779 1.00 73.00 89 LEU A O 1
ATOM 683 N N . ASN A 1 90 ? 8.905 10.868 2.299 1.00 69.81 90 ASN A N 1
ATOM 684 C CA . ASN A 1 90 ? 10.267 11.383 2.504 1.00 69.81 90 ASN A CA 1
ATOM 685 C C . ASN A 1 90 ? 10.844 11.033 3.886 1.00 69.81 90 ASN A C 1
ATOM 687 O O . ASN A 1 90 ? 11.931 11.502 4.225 1.00 69.81 90 ASN A O 1
ATOM 691 N N . GLU A 1 91 ? 10.120 10.248 4.684 1.00 70.69 91 GLU A N 1
ATOM 692 C CA . GLU A 1 91 ? 10.600 9.758 5.973 1.00 70.69 91 GLU A CA 1
ATOM 693 C C . GLU A 1 91 ? 11.467 8.499 5.775 1.00 70.69 91 GLU A C 1
ATOM 695 O O . GLU A 1 91 ? 11.216 7.721 4.853 1.00 70.69 91 GLU A O 1
ATOM 700 N N . PRO A 1 92 ? 12.476 8.255 6.636 1.00 57.47 92 PRO A N 1
ATOM 701 C CA . PRO A 1 92 ? 13.518 7.227 6.454 1.00 57.47 92 PRO A CA 1
ATOM 702 C C . PRO A 1 92 ? 13.033 5.759 6.489 1.00 57.47 92 PRO A C 1
ATOM 704 O O . PRO A 1 92 ? 13.851 4.844 6.541 1.00 57.47 92 PRO A O 1
ATOM 707 N N . TYR A 1 93 ? 11.718 5.529 6.468 1.00 56.47 93 TYR A N 1
ATOM 708 C CA . TYR A 1 93 ? 11.058 4.218 6.487 1.00 56.47 93 TYR A CA 1
ATOM 709 C C . TYR A 1 93 ? 9.937 4.118 5.431 1.00 56.47 93 TYR A C 1
ATOM 711 O O . TYR A 1 93 ? 8.965 3.387 5.613 1.00 56.47 93 TYR A O 1
ATOM 719 N N . SER A 1 94 ? 10.031 4.884 4.340 1.00 54.09 94 SER A N 1
ATOM 720 C CA . SER A 1 94 ? 8.951 5.156 3.377 1.00 54.09 94 SER A CA 1
ATOM 721 C C . SER A 1 94 ? 8.628 4.017 2.387 1.00 54.09 94 SER A C 1
ATOM 723 O O . SER A 1 94 ? 8.431 4.232 1.192 1.00 54.09 94 SER A O 1
ATOM 725 N N . GLY A 1 95 ? 8.474 2.790 2.890 1.00 61.12 95 GLY A N 1
ATOM 726 C CA . GLY A 1 95 ? 7.972 1.654 2.117 1.00 61.12 95 GLY A CA 1
ATOM 727 C C . GLY A 1 95 ? 7.044 0.754 2.929 1.00 61.12 95 GLY A C 1
ATOM 728 O O . GLY A 1 95 ? 7.527 -0.116 3.641 1.00 61.12 95 GLY A O 1
ATOM 729 N N . SER A 1 96 ? 5.724 0.947 2.793 1.00 67.50 96 SER A N 1
ATOM 730 C CA . SER A 1 96 ? 4.681 -0.096 2.944 1.00 67.50 96 SER A CA 1
ATOM 731 C C . SER A 1 96 ? 3.258 0.418 2.639 1.00 67.50 96 SER A C 1
ATOM 733 O O . SER A 1 96 ? 2.520 -0.312 1.980 1.00 67.50 96 SER A O 1
ATOM 735 N N . PRO A 1 97 ? 2.830 1.641 3.039 1.00 81.50 97 PRO A N 1
ATOM 736 C CA . PRO A 1 97 ? 1.410 2.018 2.922 1.00 81.50 97 PRO A CA 1
ATOM 737 C C . PRO A 1 97 ? 0.940 2.228 1.486 1.00 81.50 97 PRO A C 1
ATOM 739 O O . PRO A 1 97 ? -0.128 1.761 1.101 1.00 81.50 97 PRO A O 1
ATOM 742 N N . LEU A 1 98 ? 1.757 2.888 0.660 1.00 82.75 98 LEU A N 1
ATOM 743 C CA . LEU A 1 98 ? 1.411 3.095 -0.744 1.00 82.75 98 LEU A CA 1
ATOM 744 C C . LEU A 1 98 ? 1.457 1.783 -1.540 1.00 82.75 98 LEU A C 1
ATOM 746 O O . LEU A 1 98 ? 0.631 1.574 -2.423 1.00 82.75 98 LEU A O 1
ATOM 750 N N . SER A 1 99 ? 2.379 0.879 -1.197 1.00 78.44 99 SER A N 1
ATOM 751 C CA . SER A 1 99 ? 2.461 -0.462 -1.783 1.00 78.44 99 SER A CA 1
ATOM 752 C C . SER A 1 99 ? 1.238 -1.314 -1.450 1.00 78.44 99 SER A C 1
ATOM 754 O O . SER A 1 99 ? 0.758 -2.052 -2.303 1.00 78.44 99 SER A O 1
ATOM 756 N N . GLU A 1 100 ? 0.723 -1.194 -0.225 1.00 82.31 100 GLU A N 1
ATOM 757 C CA . GLU A 1 100 ? -0.490 -1.875 0.232 1.00 82.31 100 GLU A CA 1
ATOM 758 C C . GLU A 1 100 ? -1.755 -1.294 -0.416 1.00 82.31 100 GLU A C 1
ATOM 760 O O . GLU A 1 100 ? -2.661 -2.045 -0.774 1.00 82.31 100 GLU A O 1
ATOM 765 N N . LEU A 1 101 ? -1.790 0.023 -0.644 1.00 87.94 101 LEU A N 1
ATOM 766 C CA . LEU A 1 101 ? -2.880 0.692 -1.357 1.00 87.94 101 LEU A CA 1
ATOM 767 C C . LEU A 1 101 ? -2.899 0.401 -2.852 1.00 87.94 101 LEU A C 1
ATOM 769 O O . LEU A 1 101 ? -3.982 0.332 -3.430 1.00 87.94 101 LEU A O 1
ATOM 773 N N . ALA A 1 102 ? -1.725 0.254 -3.474 1.00 84.69 102 ALA A N 1
ATOM 774 C CA . ALA A 1 102 ? -1.580 0.223 -4.924 1.00 84.69 102 ALA A CA 1
ATOM 775 C C . ALA A 1 102 ? -2.610 -0.682 -5.624 1.00 84.69 102 ALA A C 1
ATOM 777 O O . ALA A 1 102 ? -3.256 -0.184 -6.547 1.00 84.69 102 ALA A O 1
ATOM 778 N N . PRO A 1 103 ? -2.830 -1.955 -5.217 1.00 84.62 103 PRO A N 1
ATOM 779 C CA . PRO A 1 103 ? -3.744 -2.867 -5.916 1.00 84.62 103 PRO A CA 1
ATOM 780 C C . PRO A 1 103 ? -5.204 -2.405 -5.955 1.00 84.62 103 PRO A C 1
ATOM 782 O O . PRO A 1 103 ? -5.984 -2.913 -6.758 1.00 84.62 103 PRO A O 1
ATOM 785 N N . TYR A 1 104 ? -5.574 -1.467 -5.085 1.00 86.31 104 TYR A N 1
ATOM 786 C CA . TYR A 1 104 ? -6.935 -0.970 -4.915 1.00 86.31 104 TYR A CA 1
ATOM 787 C C . TYR A 1 104 ? -7.126 0.437 -5.489 1.00 86.31 104 TYR A C 1
ATOM 789 O O . TYR A 1 104 ? -8.243 0.954 -5.468 1.00 86.31 104 TYR A O 1
ATOM 797 N N . LEU A 1 105 ? -6.061 1.067 -6.001 1.00 86.06 105 LEU A N 1
ATOM 798 C CA . LEU A 1 105 ? -6.149 2.409 -6.563 1.00 86.06 105 LEU A CA 1
ATOM 799 C C . LEU A 1 105 ? -6.848 2.375 -7.931 1.00 86.06 105 LEU A C 1
ATOM 801 O O . LEU A 1 105 ? -6.370 1.700 -8.849 1.00 86.06 105 LEU A O 1
ATOM 805 N N . PRO A 1 106 ? -7.945 3.130 -8.114 1.00 85.44 106 PRO A N 1
ATOM 806 C CA . PRO A 1 106 ? -8.526 3.322 -9.431 1.00 85.44 106 PRO A CA 1
ATOM 807 C C . PRO A 1 106 ? -7.569 4.141 -10.322 1.00 85.44 106 PRO A C 1
ATOM 809 O O . PRO A 1 106 ? -6.704 4.861 -9.805 1.00 85.44 106 PRO A O 1
ATOM 812 N N . PRO A 1 107 ? -7.704 4.065 -11.660 1.00 81.44 107 PRO A N 1
ATOM 813 C CA . PRO A 1 107 ? -6.806 4.744 -12.598 1.00 81.44 107 PRO A CA 1
ATOM 814 C C . PRO A 1 107 ? -6.615 6.242 -12.324 1.00 81.44 107 PRO A C 1
ATOM 816 O O . PRO A 1 107 ? -5.523 6.772 -12.529 1.00 81.44 107 PRO A O 1
ATOM 819 N N . GLU A 1 108 ? -7.655 6.917 -11.833 1.00 83.31 108 GLU A N 1
ATOM 820 C CA . GLU A 1 108 ? -7.641 8.341 -11.500 1.00 83.31 108 GLU A CA 1
ATOM 821 C C . GLU A 1 108 ? -6.670 8.651 -10.348 1.00 83.31 108 GLU A C 1
ATOM 823 O O . GLU A 1 108 ? -5.922 9.626 -10.420 1.00 83.31 108 GLU A O 1
ATOM 828 N N . LEU A 1 109 ? -6.624 7.791 -9.323 1.00 87.12 109 LEU A N 1
ATOM 829 C CA . LEU A 1 109 ? -5.745 7.946 -8.157 1.00 87.12 109 LEU A CA 1
ATOM 830 C C . LEU A 1 109 ? -4.346 7.367 -8.387 1.00 87.12 109 LEU A C 1
ATOM 832 O O . LEU A 1 109 ? -3.377 7.806 -7.767 1.00 87.12 109 LEU A O 1
ATOM 836 N N . LEU A 1 110 ? -4.203 6.423 -9.319 1.00 84.19 110 LEU A N 1
ATOM 837 C CA . LEU A 1 110 ? -2.904 5.870 -9.694 1.00 84.19 110 LEU A CA 1
ATOM 838 C C . LEU A 1 110 ? -1.966 6.947 -10.257 1.00 84.19 110 LEU A C 1
ATOM 840 O O . LEU A 1 110 ? -0.770 6.941 -9.965 1.00 84.19 110 LEU A O 1
ATOM 844 N N . GLN A 1 111 ? -2.498 7.906 -11.022 1.00 82.31 111 GLN A N 1
ATOM 845 C CA . GLN A 1 111 ? -1.689 9.013 -11.535 1.00 82.31 111 GLN A CA 1
ATOM 846 C C . GLN A 1 111 ? -1.185 9.922 -10.405 1.00 82.31 111 GLN A C 1
ATOM 848 O O . GLN A 1 111 ? -0.014 10.299 -10.412 1.00 82.31 111 GLN A O 1
ATOM 853 N N . GLN A 1 112 ? -2.027 10.201 -9.407 1.00 85.75 112 GLN A N 1
ATOM 854 C CA . GLN A 1 112 ? -1.637 10.959 -8.216 1.00 85.75 112 GLN A CA 1
ATOM 855 C C . GLN A 1 112 ? -0.559 10.223 -7.405 1.00 85.75 112 GLN A C 1
ATOM 857 O O . GLN A 1 112 ? 0.426 10.838 -6.999 1.00 85.75 112 GLN A O 1
ATOM 862 N N . ALA A 1 113 ? -0.687 8.903 -7.234 1.00 86.12 113 ALA A N 1
ATOM 863 C CA . ALA A 1 113 ? 0.330 8.081 -6.578 1.00 86.12 113 ALA A CA 1
ATOM 864 C C . ALA A 1 113 ? 1.681 8.123 -7.316 1.00 86.12 113 ALA A C 1
ATOM 866 O O . ALA A 1 113 ? 2.731 8.254 -6.686 1.00 86.12 113 ALA A O 1
ATOM 867 N N . LEU A 1 114 ? 1.666 8.069 -8.653 1.00 85.38 114 LEU A N 1
ATOM 868 C CA . LEU A 1 114 ? 2.872 8.207 -9.477 1.00 85.38 114 LEU A CA 1
ATOM 869 C C . LEU A 1 114 ? 3.506 9.597 -9.349 1.00 85.38 114 LEU A C 1
ATOM 871 O O . LEU A 1 114 ? 4.728 9.709 -9.257 1.00 85.38 114 LEU A O 1
ATOM 875 N N . ASP A 1 115 ? 2.698 10.658 -9.325 1.00 85.19 115 ASP A N 1
ATOM 876 C CA . ASP A 1 115 ? 3.189 12.027 -9.144 1.00 85.19 115 ASP A CA 1
ATOM 877 C C . ASP A 1 115 ? 3.819 12.234 -7.763 1.00 85.19 115 ASP A C 1
ATOM 879 O O . ASP A 1 115 ? 4.886 12.842 -7.655 1.00 85.19 115 ASP A O 1
ATOM 883 N N . ALA A 1 116 ? 3.228 11.659 -6.717 1.00 83.81 116 ALA A N 1
ATOM 884 C CA . ALA A 1 116 ? 3.812 11.663 -5.382 1.00 83.81 116 ALA A CA 1
ATOM 885 C C . ALA A 1 116 ? 5.130 10.873 -5.331 1.00 83.81 116 ALA A C 1
ATOM 887 O O . ALA A 1 116 ? 6.121 11.364 -4.785 1.00 83.81 116 ALA A O 1
ATOM 888 N N . ALA A 1 117 ? 5.185 9.700 -5.974 1.00 84.25 117 ALA A N 1
ATOM 889 C CA . ALA A 1 117 ? 6.399 8.894 -6.079 1.00 84.25 117 ALA A CA 1
ATOM 890 C C . ALA A 1 117 ? 7.553 9.661 -6.750 1.00 84.25 117 ALA A C 1
ATOM 892 O O . ALA A 1 117 ? 8.700 9.578 -6.311 1.00 84.25 117 ALA A O 1
ATOM 893 N N . ARG A 1 118 ? 7.271 10.473 -7.781 1.00 84.75 118 ARG A N 1
ATOM 894 C CA . ARG A 1 118 ? 8.273 11.349 -8.428 1.00 84.75 118 ARG A CA 1
ATOM 895 C C . ARG A 1 118 ? 8.877 12.375 -7.468 1.00 84.75 118 ARG A C 1
ATOM 897 O O . ARG A 1 118 ? 10.028 12.766 -7.654 1.00 84.75 118 ARG A O 1
ATOM 904 N N . GLY A 1 119 ? 8.115 12.806 -6.463 1.00 82.44 119 GLY A N 1
ATOM 905 C CA . GLY A 1 119 ? 8.541 13.766 -5.445 1.00 82.44 119 GLY A CA 1
ATOM 906 C C . GLY A 1 119 ? 9.470 13.196 -4.368 1.00 82.44 119 GLY A C 1
ATOM 907 O O . GLY A 1 119 ? 10.008 13.971 -3.573 1.00 82.44 119 GLY A O 1
ATOM 908 N N . ILE A 1 120 ? 9.682 11.875 -4.336 1.00 81.12 120 ILE A N 1
ATOM 909 C CA . ILE A 1 120 ? 10.563 11.216 -3.365 1.00 81.12 120 ILE A CA 1
ATOM 910 C C . ILE A 1 120 ? 12.018 11.595 -3.643 1.00 81.12 120 ILE A C 1
ATOM 912 O O . ILE A 1 120 ? 12.530 11.416 -4.757 1.00 81.12 120 ILE A O 1
ATOM 916 N N . LYS A 1 121 ? 12.689 12.133 -2.618 1.00 82.00 121 LYS A N 1
ATOM 917 C CA . LYS A 1 121 ? 14.073 12.620 -2.722 1.00 82.00 121 LYS A CA 1
ATOM 918 C C . LYS A 1 121 ? 15.087 11.488 -2.808 1.00 82.00 121 LYS A C 1
ATOM 920 O O . LYS A 1 121 ? 15.997 11.565 -3.635 1.00 82.00 121 LYS A O 1
ATOM 925 N N . ASP A 1 122 ? 14.937 10.475 -1.960 1.00 81.12 122 ASP A N 1
ATOM 926 C CA . ASP A 1 122 ? 15.822 9.317 -1.966 1.00 81.12 122 ASP A CA 1
ATOM 927 C C . ASP A 1 122 ? 15.555 8.440 -3.199 1.00 81.12 122 ASP A C 1
ATOM 929 O O . ASP A 1 122 ? 14.414 8.138 -3.548 1.00 81.12 122 ASP A O 1
ATOM 933 N N . GLY A 1 123 ? 16.620 8.076 -3.914 1.00 78.75 123 GLY A N 1
ATOM 934 C CA . GLY A 1 123 ? 16.496 7.319 -5.159 1.00 78.75 123 GLY A CA 1
ATOM 935 C C . GLY A 1 123 ? 16.033 5.878 -4.944 1.00 78.75 123 GLY A C 1
ATOM 936 O O . GLY A 1 123 ? 15.290 5.361 -5.777 1.00 78.75 123 GLY A O 1
ATOM 937 N N . SER A 1 124 ? 16.446 5.250 -3.841 1.00 78.38 124 SER A N 1
ATOM 938 C CA . SER A 1 124 ? 16.095 3.870 -3.500 1.00 78.38 124 SER A CA 1
ATOM 939 C C . SER A 1 124 ? 14.644 3.776 -3.027 1.00 78.38 124 SER A C 1
ATOM 941 O O . SER A 1 124 ? 13.892 2.913 -3.491 1.00 78.38 124 SER A O 1
ATOM 943 N N . ASP A 1 125 ? 14.209 4.713 -2.182 1.00 76.94 125 ASP A N 1
ATOM 944 C CA . ASP A 1 125 ? 12.811 4.801 -1.741 1.00 76.94 125 ASP A CA 1
ATOM 945 C C . ASP A 1 125 ? 11.888 5.083 -2.932 1.00 76.94 125 ASP A C 1
ATOM 947 O O . ASP A 1 125 ? 10.863 4.417 -3.120 1.00 76.94 125 ASP A O 1
ATOM 951 N N . ARG A 1 126 ? 12.301 5.998 -3.823 1.00 82.38 126 ARG A N 1
ATOM 952 C CA . ARG A 1 126 ? 11.574 6.281 -5.065 1.00 82.38 126 ARG A CA 1
ATOM 953 C C . ARG A 1 126 ? 11.428 5.030 -5.923 1.00 82.38 126 ARG A C 1
ATOM 955 O O . ARG A 1 126 ? 10.325 4.723 -6.367 1.00 82.38 126 ARG A O 1
ATOM 962 N N . ALA A 1 127 ? 12.514 4.299 -6.148 1.00 80.50 127 ALA A N 1
ATOM 963 C CA . ALA A 1 127 ? 12.498 3.072 -6.934 1.00 80.50 127 ALA A CA 1
ATOM 964 C C . ALA A 1 127 ? 11.553 2.013 -6.337 1.00 80.50 127 ALA A C 1
ATOM 966 O O . ALA A 1 127 ? 10.774 1.399 -7.064 1.00 80.50 127 ALA A O 1
ATOM 967 N N . THR A 1 128 ? 11.553 1.856 -5.011 1.00 78.69 128 THR A N 1
ATOM 968 C CA . THR A 1 128 ? 10.699 0.892 -4.291 1.00 78.69 128 THR A CA 1
ATOM 969 C C . THR A 1 128 ? 9.220 1.247 -4.409 1.00 78.69 128 THR A C 1
ATOM 971 O O . THR A 1 128 ? 8.373 0.388 -4.681 1.00 78.69 128 THR A O 1
ATOM 974 N N . CYS A 1 129 ? 8.913 2.535 -4.279 1.00 78.94 129 CYS A N 1
ATOM 975 C CA . CYS A 1 129 ? 7.578 3.073 -4.482 1.00 78.94 129 CYS A CA 1
ATOM 976 C C . CYS A 1 129 ? 7.085 2.825 -5.920 1.00 78.94 129 CYS A C 1
ATOM 978 O O . CYS A 1 129 ? 6.018 2.240 -6.120 1.00 78.94 129 CYS A O 1
ATOM 980 N N . PHE A 1 130 ? 7.901 3.160 -6.926 1.00 83.25 130 PHE A N 1
ATOM 981 C CA . PHE A 1 130 ? 7.591 2.876 -8.330 1.00 83.25 130 PHE A CA 1
ATOM 982 C C . PHE A 1 130 ? 7.369 1.379 -8.575 1.00 83.25 130 PHE A C 1
ATOM 984 O O . PHE A 1 130 ? 6.364 1.014 -9.176 1.00 83.25 130 PHE A O 1
ATOM 991 N N . SER A 1 131 ? 8.252 0.512 -8.070 1.00 80.19 131 SER A N 1
ATOM 992 C CA . SER A 1 131 ? 8.131 -0.948 -8.191 1.00 80.19 131 SER A CA 1
ATOM 993 C C . SER A 1 131 ? 6.790 -1.478 -7.676 1.00 80.19 131 SER A C 1
ATOM 995 O O . SER A 1 131 ? 6.167 -2.337 -8.303 1.00 80.19 131 SER A O 1
ATOM 997 N N . SER A 1 132 ? 6.299 -0.917 -6.573 1.00 79.50 132 SER A N 1
ATOM 998 C CA . SER A 1 132 ? 5.017 -1.312 -5.989 1.00 79.50 132 SER A CA 1
ATOM 999 C C . SER A 1 132 ? 3.827 -0.889 -6.856 1.00 79.50 132 SER A C 1
ATOM 1001 O O . SER A 1 132 ? 2.892 -1.664 -7.045 1.00 79.50 132 SER A O 1
ATOM 1003 N N . LEU A 1 133 ? 3.883 0.310 -7.446 1.00 81.94 133 LEU A N 1
ATOM 1004 C CA . LEU A 1 133 ? 2.849 0.812 -8.359 1.00 81.94 133 LEU A CA 1
ATOM 1005 C C . LEU A 1 133 ? 2.844 0.068 -9.708 1.00 81.94 133 LEU A C 1
ATOM 1007 O O . LEU A 1 133 ? 1.796 -0.048 -10.345 1.00 81.94 133 LEU A O 1
ATOM 1011 N N . LEU A 1 134 ? 3.984 -0.489 -10.138 1.00 78.81 134 LEU A N 1
ATOM 1012 C CA . LEU A 1 134 ? 4.087 -1.272 -11.379 1.00 78.81 134 LEU A CA 1
ATOM 1013 C C . LEU A 1 134 ? 3.244 -2.548 -11.369 1.00 78.81 134 LEU A C 1
ATOM 1015 O O . LEU A 1 134 ? 2.815 -2.967 -12.440 1.00 78.81 134 LEU A O 1
ATOM 1019 N N . LEU A 1 135 ? 2.969 -3.135 -10.199 1.00 71.44 135 LEU A N 1
ATOM 1020 C CA . LEU A 1 135 ? 2.142 -4.347 -10.081 1.00 71.44 135 LEU A CA 1
ATOM 1021 C C . LEU A 1 135 ? 0.695 -4.143 -10.551 1.00 71.44 135 LEU A C 1
ATOM 1023 O O . LEU A 1 135 ? -0.014 -5.112 -10.807 1.00 71.44 135 LEU A O 1
ATOM 1027 N N . VAL A 1 136 ? 0.263 -2.888 -10.649 1.00 72.56 136 VAL A N 1
ATOM 1028 C CA . VAL A 1 136 ? -1.131 -2.503 -10.902 1.00 72.56 136 VAL A CA 1
ATOM 1029 C C . VAL A 1 136 ? -1.267 -1.769 -12.233 1.00 72.56 136 VAL A C 1
ATOM 1031 O O . VAL A 1 136 ? -2.356 -1.641 -12.791 1.00 72.56 136 VAL A O 1
ATOM 1034 N N . LEU A 1 137 ? -0.145 -1.310 -12.788 1.00 74.62 137 LEU A N 1
ATOM 1035 C CA . LEU A 1 137 ? -0.110 -0.666 -14.087 1.00 74.62 137 LEU A CA 1
ATOM 1036 C C . LEU A 1 137 ? -0.315 -1.695 -15.199 1.00 74.62 137 LEU A C 1
ATOM 1038 O O . LEU A 1 137 ? 0.365 -2.716 -15.272 1.00 74.62 137 LEU A O 1
ATOM 1042 N N . ASN A 1 138 ? -1.193 -1.374 -16.150 1.00 72.69 138 ASN A N 1
ATOM 1043 C CA . ASN A 1 138 ? -1.254 -2.109 -17.408 1.00 72.69 138 ASN A CA 1
ATOM 1044 C C . ASN A 1 138 ? -0.046 -1.739 -18.281 1.00 72.69 138 ASN A C 1
ATOM 1046 O O . ASN A 1 138 ? -0.111 -0.842 -19.135 1.00 72.69 138 ASN A O 1
ATOM 1050 N N . LEU A 1 139 ? 1.062 -2.451 -18.063 1.00 67.25 139 LEU A N 1
ATOM 1051 C CA . LEU A 1 139 ? 2.340 -2.163 -18.704 1.00 67.25 139 LEU A CA 1
ATOM 1052 C C . LEU A 1 139 ? 2.316 -2.331 -20.232 1.00 67.25 139 LEU A C 1
ATOM 1054 O O . LEU A 1 139 ? 3.150 -1.744 -20.920 1.00 67.25 139 LEU A O 1
ATOM 1058 N N . ALA A 1 140 ? 1.332 -3.053 -20.779 1.00 64.75 140 ALA A N 1
ATOM 1059 C CA . ALA A 1 140 ? 1.170 -3.235 -22.221 1.00 64.75 140 ALA A CA 1
ATOM 1060 C C . ALA A 1 140 ? 0.723 -1.957 -22.957 1.00 64.75 140 ALA A C 1
ATOM 1062 O O . ALA A 1 140 ? 0.813 -1.881 -24.180 1.00 64.75 140 ALA A O 1
ATOM 1063 N N . SER A 1 141 ? 0.244 -0.948 -22.224 1.00 70.19 141 SER A N 1
ATOM 1064 C CA . SER A 1 141 ? -0.273 0.312 -22.781 1.00 70.19 141 SER A CA 1
ATOM 1065 C C . SER A 1 141 ? 0.607 1.531 -22.478 1.00 70.19 141 SER A C 1
ATOM 1067 O O . SER A 1 141 ? 0.238 2.672 -22.768 1.00 70.19 141 SER A O 1
ATOM 1069 N N . ILE A 1 142 ? 1.787 1.305 -21.895 1.00 76.12 142 ILE A N 1
ATOM 1070 C CA . ILE A 1 142 ? 2.676 2.376 -21.452 1.00 76.12 142 ILE A CA 1
ATOM 1071 C C . ILE A 1 142 ? 3.381 3.053 -22.634 1.00 76.12 142 ILE A C 1
ATOM 1073 O O . ILE A 1 142 ? 3.964 2.415 -23.508 1.00 76.12 142 ILE A O 1
ATOM 1077 N N . LYS A 1 143 ? 3.380 4.391 -22.624 1.00 80.94 143 LYS A N 1
ATOM 1078 C CA . LYS A 1 143 ? 4.135 5.217 -23.577 1.00 80.94 143 LYS A CA 1
ATOM 1079 C C . LYS A 1 143 ? 5.646 5.060 -23.372 1.00 80.94 143 LYS A C 1
ATOM 1081 O O . LYS A 1 143 ? 6.124 4.963 -22.244 1.00 80.94 143 LYS A O 1
ATOM 1086 N N . SER A 1 144 ? 6.414 5.170 -24.457 1.00 77.88 144 SER A N 1
ATOM 1087 C CA . SER A 1 144 ? 7.880 5.021 -24.459 1.00 77.88 144 SER A CA 1
ATOM 1088 C C . SER A 1 144 ? 8.623 5.938 -23.483 1.00 77.88 144 SER A C 1
ATOM 1090 O O . SER A 1 144 ? 9.682 5.579 -22.971 1.00 77.88 144 SER A O 1
ATOM 1092 N N . ASP A 1 145 ? 8.104 7.140 -23.235 1.00 83.25 145 ASP A N 1
A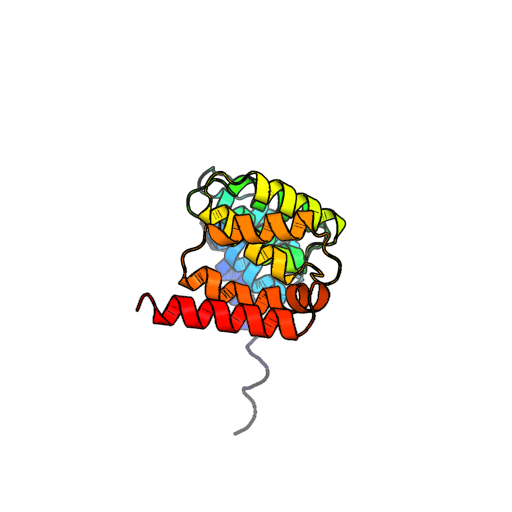TOM 1093 C CA . ASP A 1 145 ? 8.769 8.098 -22.348 1.00 83.25 145 ASP A CA 1
ATOM 1094 C C . ASP A 1 145 ? 8.553 7.748 -20.876 1.00 83.25 145 ASP A C 1
ATOM 1096 O O . ASP A 1 145 ? 9.496 7.828 -20.091 1.00 83.25 145 ASP A O 1
ATOM 1100 N N . PHE A 1 146 ? 7.367 7.236 -20.531 1.00 81.69 146 PHE A N 1
ATOM 1101 C CA . PHE A 1 146 ? 7.096 6.700 -19.198 1.00 81.69 146 PHE A CA 1
ATOM 1102 C C . PHE A 1 146 ? 7.860 5.390 -18.958 1.00 81.69 146 PHE A C 1
ATOM 1104 O O . PHE A 1 146 ? 8.416 5.186 -17.886 1.00 81.69 146 PHE A O 1
ATOM 1111 N N . TRP A 1 147 ? 8.021 4.552 -19.988 1.00 81.88 147 TRP A N 1
ATOM 1112 C CA . TRP A 1 147 ? 8.894 3.375 -19.921 1.00 81.88 147 TRP A CA 1
ATOM 1113 C C . TRP A 1 147 ? 10.345 3.730 -19.553 1.00 81.88 147 TRP A C 1
ATOM 1115 O O . TRP A 1 147 ? 10.946 3.119 -18.670 1.00 81.88 147 TRP A O 1
ATOM 1125 N N . ARG A 1 148 ? 10.911 4.763 -20.191 1.00 84.50 148 ARG A N 1
ATOM 1126 C CA . ARG A 1 148 ? 12.260 5.252 -19.860 1.00 84.50 148 ARG A CA 1
ATOM 1127 C C . ARG A 1 148 ? 12.349 5.806 -18.444 1.00 84.50 148 ARG A C 1
ATOM 1129 O O . ARG A 1 148 ? 13.390 5.666 -17.807 1.00 84.50 148 ARG A O 1
ATOM 1136 N N . GLU A 1 149 ? 11.291 6.448 -17.971 1.00 86.56 149 GLU A N 1
ATOM 1137 C CA . GLU A 1 149 ? 11.203 6.940 -16.600 1.00 86.56 149 GLU A CA 1
ATOM 1138 C C . GLU A 1 149 ? 11.225 5.790 -15.586 1.00 86.56 149 GLU A C 1
ATOM 1140 O O . GLU A 1 149 ? 12.029 5.826 -14.656 1.00 86.56 149 GLU A O 1
ATOM 1145 N N . ILE A 1 150 ? 10.422 4.744 -15.809 1.00 83.88 150 ILE A N 1
ATOM 1146 C CA . ILE A 1 150 ? 10.396 3.538 -14.970 1.00 83.88 150 ILE A CA 1
ATOM 1147 C C . ILE A 1 150 ? 11.801 2.946 -14.860 1.00 83.88 150 ILE A C 1
ATOM 1149 O O . ILE A 1 150 ? 12.324 2.815 -13.758 1.00 83.88 150 ILE A O 1
ATOM 1153 N N . LEU A 1 151 ? 12.460 2.677 -15.992 1.00 84.44 151 LEU A N 1
ATOM 1154 C CA . LEU A 1 151 ? 13.801 2.085 -15.992 1.00 84.44 151 LEU A CA 1
ATOM 1155 C C . LEU A 1 151 ? 14.8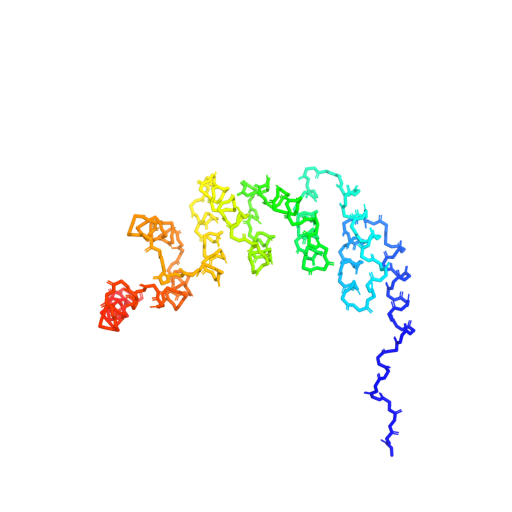41 2.953 -15.268 1.00 84.44 151 LEU A C 1
ATOM 1157 O O . LEU A 1 151 ? 15.701 2.420 -14.570 1.00 84.44 151 LEU A O 1
ATOM 1161 N N . ARG A 1 152 ? 14.769 4.284 -15.406 1.00 86.44 152 ARG A N 1
ATOM 1162 C CA . ARG A 1 152 ? 15.663 5.202 -14.680 1.00 86.44 152 ARG A CA 1
ATOM 1163 C C . ARG A 1 152 ? 15.441 5.131 -13.176 1.00 86.44 152 ARG A C 1
ATOM 1165 O O . ARG A 1 152 ? 16.418 5.088 -12.438 1.00 86.44 152 ARG A O 1
ATOM 1172 N N . ASN A 1 153 ? 14.190 5.098 -12.726 1.00 84.12 153 ASN A N 1
ATOM 1173 C CA . ASN A 1 153 ? 13.896 4.987 -11.302 1.00 84.12 153 ASN A CA 1
ATOM 1174 C C . ASN A 1 153 ? 14.356 3.639 -10.748 1.00 84.12 153 ASN A C 1
ATOM 1176 O O . ASN A 1 153 ? 15.133 3.628 -9.803 1.00 84.12 153 ASN A O 1
ATOM 1180 N N . LEU A 1 154 ? 13.993 2.527 -11.392 1.00 84.31 154 LEU A N 1
ATOM 1181 C CA . LEU A 1 154 ? 14.397 1.191 -10.941 1.00 84.31 154 LEU A CA 1
ATOM 1182 C C . LEU A 1 154 ? 15.921 0.990 -10.944 1.00 84.31 154 LEU A C 1
ATOM 1184 O O . LEU A 1 154 ? 16.442 0.227 -10.141 1.00 84.31 154 LEU A O 1
ATOM 1188 N N . SER A 1 155 ? 16.672 1.717 -11.779 1.00 84.38 155 SER A N 1
ATOM 1189 C CA . SER A 1 155 ? 18.144 1.650 -11.772 1.00 84.38 155 SER A CA 1
ATOM 1190 C C . SER A 1 155 ? 18.802 2.121 -10.466 1.00 84.38 155 SER A C 1
ATOM 1192 O O . SER A 1 155 ? 19.985 1.860 -10.263 1.00 84.38 155 SER A O 1
ATOM 1194 N N . HIS A 1 156 ? 18.056 2.802 -9.588 1.00 82.56 156 HIS A N 1
ATOM 1195 C CA . HIS A 1 156 ? 18.527 3.193 -8.259 1.00 82.56 156 HIS A CA 1
ATOM 1196 C C . HIS A 1 156 ? 18.420 2.078 -7.213 1.00 82.56 156 HIS A C 1
ATOM 1198 O O . HIS A 1 156 ? 18.952 2.242 -6.116 1.00 82.56 156 HIS A O 1
ATOM 1204 N N . HIS A 1 157 ? 17.758 0.963 -7.525 1.00 81.31 157 HIS A N 1
ATOM 1205 C CA . HIS A 1 157 ? 17.756 -0.202 -6.649 1.00 81.31 157 HIS A CA 1
ATOM 1206 C C . HIS A 1 157 ? 19.116 -0.884 -6.591 1.00 81.31 157 HIS A C 1
ATOM 1208 O O . HIS A 1 157 ? 19.889 -0.897 -7.553 1.00 81.31 157 HIS A O 1
ATOM 1214 N N . GLU A 1 158 ? 19.371 -1.541 -5.461 1.00 81.00 158 GLU A N 1
ATOM 1215 C CA . GLU A 1 158 ? 20.428 -2.539 -5.389 1.00 81.00 158 GLU A CA 1
ATOM 1216 C C . GLU A 1 158 ? 20.168 -3.667 -6.396 1.00 81.00 158 GLU A C 1
ATOM 1218 O O . GLU A 1 158 ? 19.031 -3.973 -6.760 1.00 81.00 158 GLU A O 1
ATOM 1223 N N . ARG A 1 159 ? 21.246 -4.324 -6.834 1.00 76.44 159 ARG A N 1
ATOM 1224 C CA . ARG A 1 159 ? 21.193 -5.378 -7.855 1.00 76.44 159 ARG A CA 1
ATOM 1225 C C . ARG A 1 159 ? 20.153 -6.459 -7.544 1.00 76.44 159 ARG A C 1
ATOM 1227 O O . ARG A 1 159 ? 19.491 -6.930 -8.461 1.00 76.44 159 ARG A O 1
ATOM 1234 N N . SER A 1 160 ? 20.041 -6.868 -6.282 1.00 78.62 160 SER A N 1
ATOM 1235 C CA . SER A 1 160 ? 19.069 -7.866 -5.821 1.00 78.62 160 SER A CA 1
ATOM 1236 C C . SER A 1 160 ? 17.629 -7.410 -6.060 1.00 78.62 160 SER A C 1
ATOM 1238 O 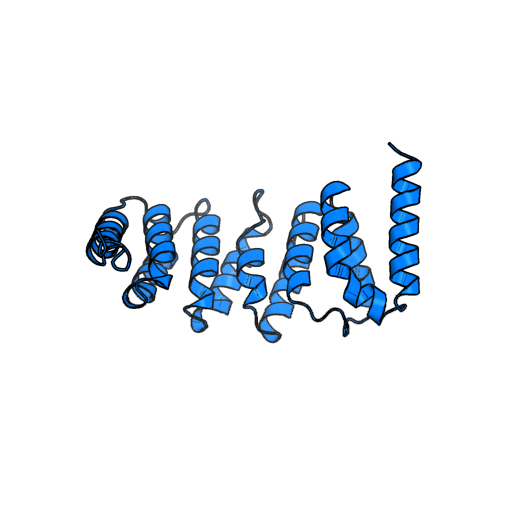O . SER A 1 160 ? 16.877 -8.131 -6.707 1.00 78.62 160 SER A O 1
ATOM 1240 N N . ALA A 1 161 ? 17.272 -6.202 -5.624 1.00 77.81 161 ALA A N 1
ATOM 1241 C CA . ALA A 1 161 ? 15.930 -5.644 -5.791 1.00 77.81 161 ALA A CA 1
ATOM 1242 C C . ALA A 1 161 ? 15.581 -5.402 -7.271 1.00 77.81 161 ALA A C 1
ATOM 1244 O O . ALA A 1 161 ? 14.501 -5.776 -7.722 1.00 77.81 161 ALA A O 1
ATOM 1245 N N . LEU A 1 162 ? 16.532 -4.914 -8.076 1.00 80.56 162 LEU A N 1
ATOM 1246 C CA . LEU A 1 162 ? 16.320 -4.757 -9.519 1.00 80.56 162 LEU A CA 1
ATOM 1247 C C . LEU A 1 162 ? 16.032 -6.102 -10.220 1.00 80.56 162 LEU A C 1
ATOM 1249 O O . LEU A 1 162 ? 15.241 -6.160 -11.163 1.00 80.56 162 LEU A O 1
ATOM 1253 N N . LEU A 1 163 ? 16.658 -7.197 -9.770 1.00 80.94 163 LEU A N 1
ATOM 1254 C CA . LEU A 1 163 ? 16.382 -8.542 -10.290 1.00 80.94 163 LEU A CA 1
ATOM 1255 C C . LEU A 1 163 ? 14.967 -9.030 -9.949 1.00 80.94 163 LEU A C 1
ATOM 1257 O O . LEU A 1 163 ? 14.392 -9.774 -10.743 1.00 80.94 163 LEU A O 1
ATOM 1261 N N . GLU A 1 164 ? 14.390 -8.593 -8.829 1.00 81.62 164 GLU A N 1
ATOM 1262 C CA . GLU A 1 164 ? 12.997 -8.886 -8.464 1.00 81.62 164 GLU A CA 1
ATOM 1263 C C . GLU A 1 164 ? 11.983 -8.098 -9.309 1.00 81.62 164 GLU A C 1
ATOM 1265 O O . GLU A 1 164 ? 10.842 -8.536 -9.483 1.00 81.62 164 GLU A O 1
ATOM 1270 N N . ASP A 1 165 ? 12.390 -6.966 -9.884 1.00 81.19 165 ASP A N 1
ATOM 1271 C CA . ASP A 1 165 ? 11.524 -6.140 -10.726 1.00 81.19 165 ASP A CA 1
ATOM 1272 C C . ASP A 1 165 ? 11.432 -6.624 -12.170 1.00 81.19 165 ASP A C 1
ATOM 1274 O O . ASP A 1 165 ? 10.397 -6.465 -12.817 1.00 81.19 165 ASP A O 1
ATOM 1278 N N . ILE A 1 166 ? 12.480 -7.262 -12.688 1.00 80.75 166 ILE A N 1
ATOM 1279 C CA . ILE A 1 166 ? 12.537 -7.727 -14.081 1.00 80.75 166 ILE A CA 1
ATOM 1280 C C . ILE A 1 166 ? 11.353 -8.635 -14.461 1.00 80.75 166 ILE A C 1
ATOM 1282 O O . ILE A 1 166 ? 10.758 -8.395 -15.514 1.00 80.75 166 ILE A O 1
ATOM 1286 N N . PRO A 1 167 ? 10.942 -9.627 -13.644 1.00 83.88 167 PRO A N 1
ATOM 1287 C CA . PRO A 1 167 ? 9.742 -10.407 -13.924 1.00 83.88 167 PRO A CA 1
ATOM 1288 C C . PRO A 1 167 ? 8.483 -9.543 -14.059 1.00 83.88 167 PRO A C 1
ATOM 1290 O O . PRO A 1 167 ? 7.697 -9.779 -14.976 1.00 83.88 167 PRO A O 1
ATOM 1293 N N . LYS A 1 168 ? 8.330 -8.509 -13.217 1.00 82.25 168 LYS A N 1
ATOM 1294 C CA . LYS A 1 168 ? 7.187 -7.576 -13.242 1.00 82.25 168 LYS A CA 1
ATOM 1295 C C . LYS A 1 168 ? 7.139 -6.781 -14.548 1.00 82.25 168 LYS A C 1
ATOM 1297 O O . LYS A 1 168 ? 6.067 -6.426 -15.014 1.00 82.25 168 LYS A O 1
ATOM 1302 N N . LEU A 1 169 ? 8.293 -6.542 -15.170 1.00 84.31 169 LEU A N 1
ATOM 1303 C CA . LEU A 1 169 ? 8.422 -5.812 -16.432 1.00 84.31 169 LEU A CA 1
ATOM 1304 C C . LEU A 1 169 ? 8.190 -6.672 -17.687 1.00 84.31 169 LEU A C 1
ATOM 1306 O O . LEU A 1 169 ? 8.186 -6.129 -18.793 1.00 84.31 169 LEU A O 1
ATOM 1310 N N . SER A 1 170 ? 8.012 -7.990 -17.552 1.00 85.69 170 SER A N 1
ATOM 1311 C CA . SER A 1 170 ? 7.989 -8.925 -18.690 1.00 85.69 170 SER A CA 1
ATOM 1312 C C . SER A 1 170 ? 6.937 -8.562 -19.738 1.00 85.69 170 SER A C 1
ATOM 1314 O O . SER A 1 170 ? 7.259 -8.494 -20.925 1.00 85.69 170 SER A O 1
ATOM 1316 N N . ASP A 1 171 ? 5.712 -8.257 -19.307 1.00 82.75 171 ASP A N 1
ATOM 1317 C CA . ASP A 1 171 ? 4.612 -7.909 -20.213 1.00 82.75 171 ASP A CA 1
ATOM 1318 C C . ASP A 1 171 ? 4.883 -6.602 -20.962 1.00 82.75 171 ASP A C 1
ATOM 1320 O O . ASP A 1 171 ? 4.594 -6.490 -22.153 1.00 82.75 171 ASP A O 1
ATOM 1324 N N . ALA A 1 172 ? 5.520 -5.636 -20.296 1.00 81.62 172 ALA A N 1
ATOM 1325 C CA . ALA A 1 172 ? 5.943 -4.378 -20.902 1.00 81.62 172 ALA A CA 1
ATOM 1326 C C . ALA A 1 172 ? 7.006 -4.606 -21.984 1.00 81.62 172 ALA A C 1
ATOM 1328 O O . ALA A 1 172 ? 6.919 -4.072 -23.090 1.00 81.62 172 ALA A O 1
ATOM 1329 N N . ILE A 1 173 ? 8.016 -5.423 -21.670 1.00 84.38 173 ILE A N 1
ATOM 1330 C CA . ILE A 1 173 ? 9.120 -5.735 -22.582 1.00 84.38 173 ILE A CA 1
ATOM 1331 C C . ILE A 1 173 ? 8.585 -6.478 -23.811 1.00 84.38 173 ILE A C 1
ATOM 1333 O O . ILE A 1 173 ? 8.966 -6.154 -24.938 1.00 84.38 173 ILE A O 1
ATOM 1337 N N . ILE A 1 174 ? 7.663 -7.424 -23.609 1.00 85.62 174 ILE A N 1
ATOM 1338 C CA . ILE A 1 174 ? 6.996 -8.146 -24.697 1.00 85.62 174 ILE A CA 1
ATOM 1339 C C . ILE A 1 174 ? 6.136 -7.195 -25.536 1.00 85.62 174 ILE A C 1
ATOM 1341 O O . ILE A 1 174 ? 6.194 -7.261 -26.762 1.00 85.62 174 ILE A O 1
ATOM 1345 N N . ALA A 1 175 ? 5.374 -6.292 -24.918 1.00 81.12 175 ALA A N 1
ATOM 1346 C CA . ALA A 1 175 ? 4.547 -5.333 -25.648 1.00 81.12 175 ALA A CA 1
ATOM 1347 C C . ALA A 1 175 ? 5.384 -4.367 -26.507 1.00 81.12 175 ALA A C 1
ATOM 1349 O O . ALA A 1 175 ? 4.983 -4.022 -27.617 1.00 81.12 175 ALA A O 1
ATOM 1350 N N . LEU A 1 176 ? 6.555 -3.949 -26.017 1.00 80.19 176 LEU A N 1
ATOM 1351 C CA . LEU A 1 176 ? 7.420 -2.983 -26.700 1.00 80.19 176 LEU A CA 1
ATOM 1352 C C . LEU A 1 176 ? 8.333 -3.608 -27.765 1.00 80.19 176 LEU A C 1
ATOM 1354 O O . LEU A 1 176 ? 8.643 -2.947 -28.755 1.00 80.19 176 LEU A O 1
ATOM 1358 N N . GLY A 1 177 ? 8.801 -4.843 -27.561 1.00 82.69 177 GLY A N 1
ATOM 1359 C CA . GLY A 1 177 ? 9.834 -5.461 -28.405 1.00 82.69 177 GLY A CA 1
ATOM 1360 C C . GLY A 1 177 ? 9.661 -6.959 -28.666 1.00 82.69 177 GLY A C 1
ATOM 1361 O O . GLY A 1 177 ? 10.569 -7.592 -29.202 1.00 82.69 177 GLY A O 1
ATOM 1362 N N . GLY A 1 178 ? 8.520 -7.538 -28.294 1.00 86.50 178 GLY A N 1
ATOM 1363 C CA . GLY A 1 178 ? 8.227 -8.961 -28.448 1.00 86.50 178 GLY A CA 1
ATOM 1364 C C . GLY A 1 178 ? 8.988 -9.864 -27.471 1.00 86.50 178 GLY A C 1
ATOM 1365 O O . GLY A 1 178 ? 9.799 -9.430 -26.651 1.00 86.50 178 GLY A O 1
ATOM 1366 N N . THR A 1 179 ? 8.745 -11.172 -27.571 1.00 89.81 179 THR A N 1
ATOM 1367 C CA . THR A 1 179 ? 9.412 -12.185 -26.732 1.00 89.81 179 THR A CA 1
ATOM 1368 C C . THR A 1 179 ? 10.932 -12.200 -26.930 1.00 89.81 179 THR A C 1
ATOM 1370 O O . THR A 1 179 ? 11.679 -12.496 -25.999 1.00 89.81 179 THR A O 1
ATOM 1373 N N . GLU A 1 180 ? 11.411 -11.830 -28.118 1.00 91.94 180 GLU A N 1
ATOM 1374 C CA . GLU A 1 180 ? 12.840 -11.725 -28.429 1.00 91.94 180 GLU A CA 1
ATOM 1375 C C . GLU A 1 180 ? 13.535 -10.658 -27.575 1.00 91.94 180 GLU A C 1
ATOM 1377 O O . GLU A 1 180 ? 14.629 -10.909 -27.064 1.00 91.94 180 GLU A O 1
ATOM 1382 N N . ALA A 1 181 ? 12.885 -9.511 -27.342 1.00 89.12 181 ALA A N 1
ATOM 1383 C CA . ALA A 1 181 ? 13.408 -8.468 -26.463 1.00 89.12 181 ALA A CA 1
ATOM 1384 C C . ALA A 1 181 ? 13.513 -8.941 -25.006 1.00 89.12 181 ALA A C 1
ATOM 1386 O O . ALA A 1 181 ? 14.497 -8.630 -24.329 1.00 89.12 181 ALA A O 1
ATOM 1387 N N . LEU A 1 182 ? 12.557 -9.749 -24.533 1.00 89.00 182 LEU A N 1
ATOM 1388 C CA . LEU A 1 182 ? 12.619 -10.340 -23.194 1.00 89.00 182 LEU A CA 1
ATOM 1389 C C . LEU A 1 182 ? 13.800 -11.313 -23.077 1.00 89.00 182 LEU A C 1
ATOM 1391 O O . LEU A 1 182 ? 14.592 -11.219 -22.140 1.00 89.00 182 LEU A O 1
ATOM 1395 N N . VAL A 1 183 ? 13.982 -12.194 -24.066 1.00 90.69 183 VAL A N 1
ATOM 1396 C CA . VAL A 1 183 ? 15.121 -13.128 -24.106 1.00 90.69 183 VAL A CA 1
ATOM 1397 C C . VAL A 1 183 ? 16.455 -12.381 -24.168 1.00 90.69 183 VAL A C 1
ATOM 1399 O O . VAL A 1 183 ? 17.394 -12.746 -23.459 1.00 90.69 183 VAL A O 1
ATOM 1402 N N . ALA A 1 184 ? 16.554 -11.333 -24.989 1.00 90.56 184 ALA A N 1
ATOM 1403 C CA . ALA A 1 184 ? 17.752 -10.504 -25.088 1.00 90.56 184 ALA A CA 1
ATOM 1404 C C . ALA A 1 184 ? 18.071 -9.811 -23.754 1.00 90.56 184 ALA A C 1
ATOM 1406 O O . ALA A 1 184 ? 19.223 -9.830 -23.321 1.00 90.56 184 ALA A O 1
ATOM 1407 N N . THR A 1 185 ? 17.051 -9.284 -23.072 1.00 88.12 185 THR A N 1
ATOM 1408 C CA . THR A 1 185 ? 17.178 -8.664 -21.744 1.00 88.12 185 THR A CA 1
ATOM 1409 C C . THR A 1 185 ? 17.722 -9.660 -20.721 1.00 88.12 185 THR A C 1
ATOM 1411 O O . THR A 1 185 ? 18.742 -9.395 -20.085 1.00 88.12 185 THR A O 1
ATOM 1414 N N . VAL A 1 186 ? 17.115 -10.848 -20.616 1.00 86.44 186 VAL A N 1
ATOM 1415 C CA . VAL A 1 186 ? 17.564 -11.900 -19.687 1.00 86.44 186 VAL A CA 1
ATOM 1416 C C . VAL A 1 186 ? 19.001 -12.338 -19.987 1.00 86.44 186 VAL A C 1
ATOM 1418 O O . VAL A 1 186 ? 19.801 -12.493 -19.065 1.00 86.44 186 VAL A O 1
ATOM 1421 N N . ARG A 1 187 ? 19.366 -12.499 -21.266 1.00 88.62 187 ARG A N 1
ATOM 1422 C CA . ARG A 1 187 ? 20.742 -12.849 -21.660 1.00 88.62 187 ARG A CA 1
ATOM 1423 C C . ARG A 1 187 ? 21.745 -11.763 -21.288 1.00 88.62 187 ARG A C 1
ATOM 1425 O O . ARG A 1 187 ? 22.809 -12.095 -20.773 1.00 88.62 187 ARG A O 1
ATOM 1432 N N . ALA A 1 188 ? 21.414 -10.493 -21.518 1.00 87.31 188 ALA A N 1
ATOM 1433 C CA . ALA A 1 188 ? 22.273 -9.373 -21.146 1.00 87.31 188 ALA A CA 1
ATOM 1434 C C . ALA A 1 188 ? 22.520 -9.342 -19.629 1.00 87.31 188 ALA A C 1
ATOM 1436 O O . ALA A 1 188 ? 23.659 -9.189 -19.196 1.00 87.31 188 ALA A O 1
ATOM 1437 N N . ILE A 1 189 ? 21.481 -9.582 -18.823 1.00 83.75 189 ILE A N 1
ATOM 1438 C CA . ILE A 1 189 ? 21.601 -9.674 -17.362 1.00 83.75 189 ILE A CA 1
ATOM 1439 C C . ILE A 1 189 ? 22.515 -10.836 -16.961 1.00 83.75 189 ILE A C 1
ATOM 1441 O O . ILE A 1 189 ? 23.436 -10.644 -16.171 1.00 83.75 189 ILE A O 1
ATOM 1445 N N . GLN A 1 190 ? 22.297 -12.033 -17.518 1.00 84.00 190 GLN A N 1
ATOM 1446 C CA . GLN A 1 190 ? 23.130 -13.206 -17.232 1.00 84.00 190 GLN A CA 1
ATOM 1447 C C . GLN A 1 190 ? 24.602 -12.970 -17.577 1.00 84.00 190 GLN A C 1
ATOM 1449 O O . GLN A 1 190 ? 25.478 -13.394 -16.826 1.00 84.00 190 GLN A O 1
ATOM 1454 N N . GLU A 1 191 ? 24.877 -12.292 -18.689 1.00 87.38 191 GLU A N 1
ATOM 1455 C CA . GLU A 1 191 ? 26.236 -11.961 -19.110 1.00 87.38 191 GLU A CA 1
ATOM 1456 C C . GLU A 1 191 ? 26.909 -10.996 -18.124 1.00 87.38 191 GLU A C 1
ATOM 1458 O O . GLU A 1 191 ? 28.011 -11.266 -17.652 1.00 87.38 191 GLU A O 1
ATOM 1463 N N . VAL A 1 192 ? 26.206 -9.942 -17.701 1.00 81.31 192 VAL A N 1
ATOM 1464 C CA . VAL A 1 192 ? 26.696 -9.016 -16.665 1.00 81.31 192 VAL A CA 1
ATOM 1465 C C . VAL A 1 192 ? 26.886 -9.723 -15.312 1.00 81.31 192 VAL A C 1
ATOM 1467 O O . VAL A 1 192 ? 27.825 -9.416 -14.582 1.00 81.31 192 VAL A O 1
ATOM 1470 N N . CYS A 1 193 ? 26.039 -10.698 -14.956 1.00 78.44 193 CYS A N 1
ATOM 1471 C CA . CYS A 1 193 ? 26.226 -11.551 -13.768 1.00 78.44 193 CYS A CA 1
ATOM 1472 C C . CYS A 1 193 ? 27.471 -12.429 -13.844 1.00 78.44 193 CYS A C 1
ATOM 1474 O O . CYS A 1 193 ? 28.132 -12.616 -12.831 1.00 78.44 193 CYS A O 1
ATOM 1476 N N . ARG A 1 194 ? 27.823 -12.947 -15.022 1.00 82.75 194 ARG A N 1
ATOM 1477 C CA . ARG A 1 194 ? 29.045 -13.748 -15.182 1.00 82.75 194 ARG A CA 1
ATOM 1478 C C . ARG A 1 194 ? 30.317 -12.908 -15.134 1.00 82.75 194 ARG A C 1
ATOM 1480 O O . ARG A 1 194 ? 31.341 -13.408 -14.683 1.00 82.75 194 ARG A O 1
ATOM 1487 N N . GLN A 1 195 ? 30.261 -11.666 -15.611 1.00 81.81 195 GLN A N 1
ATOM 1488 C CA . GLN A 1 195 ? 31.423 -10.772 -15.669 1.00 81.81 195 GLN A CA 1
ATOM 1489 C C . GLN A 1 195 ? 31.796 -10.162 -14.308 1.00 81.81 195 GLN A C 1
ATOM 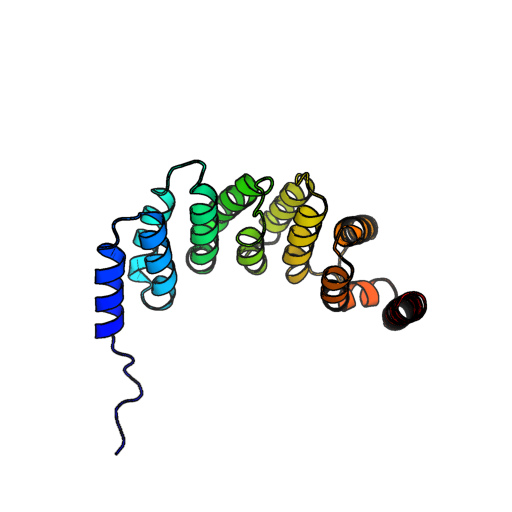1491 O O . GLN A 1 195 ? 32.935 -9.737 -14.130 1.00 81.81 195 GLN A O 1
ATOM 1496 N N . TRP A 1 196 ? 30.871 -10.167 -13.345 1.00 63.97 196 TRP A N 1
ATOM 1497 C CA . TRP A 1 196 ? 31.096 -9.706 -11.973 1.00 63.97 196 TRP A CA 1
ATOM 1498 C C . TRP A 1 196 ? 30.421 -10.653 -10.965 1.00 63.97 196 TRP A C 1
ATOM 1500 O O . TRP A 1 196 ? 29.264 -10.389 -10.605 1.00 63.97 196 TRP A O 1
ATOM 1510 N N . PRO A 1 197 ? 31.109 -11.751 -10.571 1.00 60.53 197 PRO A N 1
ATOM 1511 C CA . PRO A 1 197 ? 30.642 -12.692 -9.552 1.00 60.53 197 PRO A CA 1
ATOM 1512 C C . PRO A 1 197 ? 30.657 -12.105 -8.136 1.00 60.53 197 PRO A C 1
ATOM 1514 O O . PRO A 1 197 ? 31.476 -11.194 -7.869 1.00 60.53 197 PRO A O 1
#